Protein AF-A0A1F6HUK8-F1 (afdb_monomer_lite)

Secondary structure (DSSP, 8-state):
-HHHHHHHHHHHHHTT-HHHHHHHHHHHHHHHHH----GGGGG-EEE---SS----EEESSSEEEETTTTEEEETTEEEE--HHHHHHHHHHHHTTTSPBPHHHHIIIII-TT--HHHHHHHHHHHHHHH-S-TTS-SSEEEETTTEEEE------EEEEEPTTS-EEEEEEETTEEEEGGGTEEEETT--EEEPPHHHHHHHHHHHH-SEEEHHHH-TT--S-HHHHHHHHHHHHHHHHHHH-TT--GGG-SSEEEETTTEEEE--TTS-PPP-

Structure (mmCIF, N/CA/C/O backbone):
data_AF-A0A1F6HUK8-F1
#
_entry.id   AF-A0A1F6HUK8-F1
#
loop_
_atom_site.group_PDB
_atom_site.id
_atom_site.type_symbol
_atom_site.label_atom_id
_atom_site.label_alt_id
_atom_site.label_comp_id
_atom_site.label_asym_id
_atom_site.label_entity_id
_atom_site.label_seq_id
_atom_site.pdbx_PDB_ins_code
_atom_site.Cartn_x
_atom_site.Cartn_y
_atom_site.Cartn_z
_atom_site.occupancy
_atom_site.B_iso_or_equiv
_atom_site.auth_seq_id
_atom_site.auth_comp_id
_atom_site.auth_asym_id
_atom_site.auth_atom_id
_atom_site.pdbx_PDB_model_num
ATOM 1 N N . MET A 1 1 ? -6.272 10.941 -16.562 1.00 54.50 1 MET A N 1
ATOM 2 C CA . MET A 1 1 ? -6.731 9.535 -16.613 1.00 54.50 1 MET A CA 1
ATOM 3 C C . MET A 1 1 ? -7.312 9.149 -17.960 1.00 54.50 1 MET A C 1
ATOM 5 O O . MET A 1 1 ? -6.757 8.261 -18.578 1.00 54.50 1 MET A O 1
ATOM 9 N N . VAL A 1 2 ? -8.362 9.810 -18.455 1.00 52.38 2 VAL A N 1
ATOM 10 C CA . VAL A 1 2 ? -8.910 9.511 -19.793 1.00 52.38 2 VAL A CA 1
ATOM 11 C C . VAL A 1 2 ? -7.833 9.596 -20.885 1.00 52.38 2 VAL A C 1
ATOM 13 O O . VAL A 1 2 ? -7.688 8.661 -21.654 1.00 52.38 2 VAL A O 1
ATOM 16 N N . GLN A 1 3 ? -6.994 10.639 -20.874 1.00 46.72 3 GLN A N 1
ATOM 17 C CA . GLN A 1 3 ? -5.842 10.750 -21.788 1.00 46.72 3 GLN A CA 1
ATOM 18 C C . GLN A 1 3 ? -4.798 9.628 -21.620 1.00 46.72 3 GLN A C 1
ATOM 20 O O . GLN A 1 3 ? -4.131 9.268 -22.586 1.00 46.72 3 GLN A O 1
ATOM 25 N N . LEU A 1 4 ? -4.649 9.070 -20.410 1.00 51.94 4 LEU A N 1
ATOM 26 C CA . LEU A 1 4 ? -3.742 7.946 -20.141 1.00 51.94 4 LEU A CA 1
ATOM 27 C C . LEU A 1 4 ? -4.320 6.662 -20.746 1.00 51.94 4 LEU A C 1
ATOM 29 O O . LEU A 1 4 ? -3.627 5.981 -21.488 1.00 51.94 4 LEU A O 1
ATOM 33 N N . LEU A 1 5 ? -5.608 6.392 -20.513 1.00 56.47 5 LEU A N 1
ATOM 34 C CA . LEU A 1 5 ? -6.314 5.266 -21.122 1.00 56.47 5 LEU A CA 1
ATOM 35 C C . LEU A 1 5 ? -6.316 5.365 -22.652 1.00 56.47 5 LEU A C 1
ATOM 37 O O . LEU A 1 5 ? -6.032 4.377 -23.309 1.00 56.47 5 LEU A O 1
ATOM 41 N N . GLU A 1 6 ? -6.533 6.547 -23.232 1.00 57.19 6 GLU A N 1
ATOM 42 C CA . GLU A 1 6 ? -6.459 6.748 -24.689 1.00 57.19 6 GLU A CA 1
ATOM 43 C C . GLU A 1 6 ? -5.052 6.525 -25.256 1.00 57.19 6 GLU A C 1
ATOM 45 O O . GLU A 1 6 ? -4.900 5.963 -26.341 1.00 57.19 6 GLU A O 1
ATOM 50 N N . SER A 1 7 ? -4.017 6.918 -24.509 1.00 46.50 7 SER A N 1
ATOM 51 C CA . SER A 1 7 ? -2.627 6.645 -24.888 1.00 46.50 7 SER A CA 1
ATOM 52 C C . SER A 1 7 ? -2.341 5.141 -24.887 1.00 46.50 7 SER A C 1
ATOM 54 O O . SER A 1 7 ? -1.686 4.647 -25.804 1.00 46.50 7 SER A O 1
ATOM 56 N N . ILE A 1 8 ? -2.892 4.405 -23.914 1.00 53.59 8 ILE A N 1
ATOM 57 C CA . ILE A 1 8 ? -2.786 2.944 -23.818 1.00 53.59 8 ILE A CA 1
ATOM 58 C C . ILE A 1 8 ? -3.596 2.266 -24.936 1.00 53.59 8 ILE A C 1
ATOM 60 O O . ILE A 1 8 ? -3.075 1.376 -25.596 1.00 53.59 8 ILE A O 1
ATOM 64 N N . VAL A 1 9 ? -4.810 2.726 -25.251 1.00 60.81 9 VAL A N 1
ATOM 65 C CA . VAL A 1 9 ? -5.600 2.225 -26.395 1.00 60.81 9 VAL A CA 1
ATOM 66 C C . VAL A 1 9 ? -4.781 2.274 -27.686 1.00 60.81 9 VAL A C 1
ATOM 68 O O . VAL A 1 9 ? -4.694 1.277 -28.400 1.00 60.81 9 VAL A O 1
ATOM 71 N N . GLY A 1 10 ? -4.109 3.399 -27.950 1.00 49.69 10 GLY A N 1
ATOM 72 C CA . GLY A 1 10 ? -3.249 3.533 -29.124 1.00 49.69 10 GLY A CA 1
ATOM 73 C C . GLY A 1 10 ? -2.054 2.571 -29.126 1.00 49.69 10 GLY A C 1
ATOM 74 O O . GLY A 1 10 ? -1.602 2.167 -30.195 1.00 49.69 10 GLY A O 1
ATOM 75 N N . VAL A 1 11 ? -1.535 2.185 -27.956 1.00 46.00 11 VAL A N 1
ATOM 76 C CA . VAL A 1 11 ? -0.479 1.164 -27.831 1.00 46.00 11 VAL A CA 1
ATOM 77 C C . VAL A 1 11 ? -1.024 -0.220 -28.182 1.00 46.00 11 VAL A C 1
ATOM 79 O O . VAL A 1 11 ? -0.408 -0.919 -28.983 1.00 46.00 11 VAL A O 1
ATOM 82 N N . TYR A 1 12 ? -2.195 -0.585 -27.668 1.00 49.34 12 TYR A N 1
ATOM 83 C CA . TYR A 1 12 ? -2.806 -1.893 -27.906 1.00 49.34 12 TYR A CA 1
ATOM 84 C C . TYR A 1 12 ? -3.221 -2.098 -29.372 1.00 49.34 12 TYR A C 1
ATOM 86 O O . TYR A 1 12 ? -3.008 -3.175 -29.931 1.00 49.34 12 TYR A O 1
ATOM 94 N N . GLU A 1 13 ? -3.735 -1.058 -30.038 1.00 57.09 13 GLU A N 1
ATOM 95 C CA . GLU A 1 13 ? -4.062 -1.127 -31.472 1.00 57.09 13 GLU A CA 1
ATOM 96 C C . GLU A 1 13 ? -2.822 -1.358 -32.339 1.00 57.09 13 GLU A C 1
ATOM 98 O O . GLU A 1 13 ? -2.864 -2.161 -33.272 1.00 57.09 13 GLU A O 1
ATOM 103 N N . ARG A 1 14 ? -1.694 -0.712 -32.008 1.00 52.97 14 ARG A N 1
ATOM 104 C CA . ARG A 1 14 ? -0.427 -0.891 -32.738 1.00 52.97 14 ARG A CA 1
ATOM 105 C C . ARG A 1 14 ? 0.141 -2.307 -32.626 1.00 52.97 14 ARG A C 1
ATOM 107 O O . ARG A 1 14 ? 0.871 -2.719 -33.521 1.00 52.97 14 ARG A O 1
ATOM 114 N N . HIS A 1 15 ? -0.217 -3.046 -31.579 1.00 44.06 15 HIS A N 1
ATOM 115 C CA . HIS A 1 15 ? 0.243 -4.418 -31.343 1.00 44.06 15 HIS A CA 1
ATOM 116 C C . HIS A 1 15 ? -0.799 -5.483 -31.722 1.00 44.06 15 HIS A C 1
ATOM 118 O O . HIS A 1 15 ? -0.630 -6.656 -31.400 1.00 44.06 15 HIS A O 1
ATOM 124 N N . GLY A 1 16 ? -1.882 -5.101 -32.413 1.00 52.94 16 GLY A N 1
ATOM 125 C CA . GLY A 1 16 ? -2.917 -6.040 -32.863 1.00 52.94 16 GLY A CA 1
ATOM 126 C C . GLY A 1 16 ? -3.803 -6.590 -31.739 1.00 52.94 16 GLY A C 1
ATOM 127 O O . GLY A 1 16 ? -4.576 -7.518 -31.966 1.00 52.94 16 GLY A O 1
ATOM 128 N N . MET A 1 17 ? -3.734 -6.009 -30.538 1.00 45.53 17 MET A N 1
ATOM 129 C CA . MET A 1 17 ? -4.535 -6.383 -29.368 1.00 45.53 17 MET A CA 1
ATOM 130 C C . MET A 1 17 ? -5.867 -5.622 -29.368 1.00 45.53 17 MET A C 1
ATOM 132 O O . MET A 1 17 ? -6.169 -4.829 -28.472 1.00 45.53 17 MET A O 1
ATOM 136 N N . ILE A 1 18 ? -6.640 -5.836 -30.436 1.00 61.00 18 ILE A N 1
ATOM 137 C CA . ILE A 1 18 ? -7.852 -5.073 -30.759 1.00 61.00 18 ILE A CA 1
ATOM 138 C C . ILE A 1 18 ? -8.889 -5.169 -29.631 1.00 61.00 18 ILE A C 1
ATOM 140 O O . ILE A 1 18 ? -9.447 -4.150 -29.234 1.00 61.00 18 ILE A O 1
ATOM 144 N N . ASP A 1 19 ? -9.099 -6.351 -29.051 1.00 50.16 19 ASP A N 1
ATOM 145 C CA . ASP A 1 19 ? -10.142 -6.556 -28.036 1.00 50.16 19 ASP A CA 1
ATOM 146 C C . ASP A 1 19 ? -9.846 -5.800 -26.729 1.00 50.16 19 ASP A C 1
ATOM 148 O O . ASP A 1 19 ? -10.735 -5.223 -26.096 1.00 50.16 19 ASP A O 1
ATOM 152 N N . GLN A 1 20 ? -8.578 -5.750 -26.325 1.00 52.53 20 GLN A N 1
ATOM 153 C CA . GLN A 1 20 ? -8.139 -5.026 -25.135 1.00 52.53 20 GLN A CA 1
ATOM 154 C C . GLN A 1 20 ? -8.091 -3.510 -25.380 1.00 52.53 20 GLN A C 1
ATOM 156 O O . GLN A 1 20 ? -8.446 -2.741 -24.486 1.00 52.53 20 GLN A O 1
ATOM 161 N N . ALA A 1 21 ? -7.733 -3.073 -26.595 1.00 53.03 21 ALA A N 1
ATOM 162 C CA . ALA A 1 21 ? -7.851 -1.674 -27.004 1.00 53.03 21 ALA A CA 1
ATOM 163 C C . ALA A 1 21 ? -9.308 -1.196 -26.955 1.00 53.03 21 ALA A C 1
ATOM 165 O O . ALA A 1 21 ? -9.586 -0.117 -26.437 1.00 53.03 21 ALA A O 1
ATOM 166 N N . VAL A 1 22 ? -10.244 -2.011 -27.446 1.00 59.28 22 VAL A N 1
ATOM 167 C CA . VAL A 1 22 ? -11.686 -1.741 -27.360 1.00 59.28 22 VAL A CA 1
ATOM 168 C C . VAL A 1 22 ? -12.124 -1.665 -25.896 1.00 59.28 22 VAL A C 1
ATOM 170 O O . VAL A 1 22 ? -12.712 -0.668 -25.497 1.00 59.28 22 VAL A O 1
ATOM 173 N N . SER A 1 23 ? -11.720 -2.624 -25.059 1.00 52.81 23 SER A N 1
ATOM 174 C CA . SER A 1 23 ? -12.076 -2.640 -23.629 1.00 52.81 23 SER A CA 1
ATOM 175 C C . SER A 1 23 ? -11.588 -1.394 -22.871 1.00 52.81 23 SER A C 1
ATOM 177 O O . SER A 1 23 ? -12.301 -0.826 -22.043 1.00 52.81 23 SER A O 1
ATOM 179 N N . LEU A 1 24 ? -10.367 -0.933 -23.158 1.00 57.12 24 LEU A N 1
ATOM 180 C CA . LEU A 1 24 ? -9.806 0.273 -22.544 1.00 57.12 24 LEU A CA 1
ATOM 181 C C . LEU A 1 24 ? -10.443 1.556 -23.082 1.00 57.12 24 LEU A C 1
ATOM 183 O O . LEU A 1 24 ? -10.589 2.529 -22.340 1.00 57.12 24 LEU A O 1
ATOM 187 N N . ARG A 1 25 ? -10.837 1.560 -24.358 1.00 63.09 25 ARG A N 1
ATOM 188 C CA . ARG A 1 25 ? -11.564 2.663 -24.990 1.00 63.09 25 ARG A CA 1
ATOM 189 C C . ARG A 1 25 ? -12.959 2.796 -24.390 1.00 63.09 25 ARG A C 1
ATOM 191 O O . ARG A 1 25 ? -13.348 3.908 -24.040 1.00 63.09 25 ARG A O 1
ATOM 198 N N . ASP A 1 26 ? -13.639 1.678 -24.171 1.00 60.12 26 ASP A N 1
ATOM 199 C CA . ASP A 1 26 ? -14.945 1.628 -23.520 1.00 60.12 26 ASP A CA 1
ATOM 200 C C . ASP A 1 26 ? -14.850 2.110 -22.068 1.00 60.12 26 ASP A C 1
ATOM 202 O O . ASP A 1 26 ? -15.637 2.958 -21.653 1.00 60.12 26 ASP A O 1
ATOM 206 N N . LEU A 1 27 ? -13.823 1.688 -21.318 1.00 59.59 27 LEU A N 1
ATOM 207 C CA . LEU A 1 27 ? -13.552 2.199 -19.968 1.00 59.59 27 LEU A CA 1
ATOM 208 C C . LEU A 1 27 ? -13.263 3.711 -19.966 1.00 59.59 27 LEU A C 1
ATOM 210 O O . LEU A 1 27 ? -13.779 4.447 -19.123 1.00 59.59 27 LEU A O 1
ATOM 214 N N . ALA A 1 28 ? -12.457 4.204 -20.910 1.00 60.28 28 ALA A N 1
ATOM 215 C CA . ALA A 1 28 ? -12.161 5.631 -21.039 1.00 60.28 28 ALA A CA 1
ATOM 216 C C . ALA A 1 28 ? -13.417 6.451 -21.373 1.00 60.28 28 ALA A C 1
ATOM 218 O O . ALA A 1 28 ? -13.596 7.560 -20.859 1.00 60.28 28 ALA A O 1
ATOM 219 N N . GLN A 1 29 ? -14.288 5.904 -22.220 1.00 59.38 29 GLN A N 1
ATOM 220 C CA . GLN A 1 29 ? -15.548 6.510 -22.630 1.00 59.38 29 GLN A CA 1
ATOM 221 C C . GLN A 1 29 ? -16.577 6.497 -21.494 1.00 59.38 29 GLN A C 1
ATOM 223 O O . GLN A 1 29 ? -17.240 7.510 -21.257 1.00 59.38 29 GLN A O 1
ATOM 228 N N . ASP A 1 30 ? -16.646 5.412 -20.726 1.00 57.91 30 ASP A N 1
ATOM 229 C CA . ASP A 1 30 ? -17.511 5.292 -19.556 1.00 57.91 30 ASP A CA 1
ATOM 230 C C . ASP A 1 30 ? -17.080 6.284 -18.458 1.00 57.91 30 ASP A C 1
ATOM 232 O O . ASP A 1 30 ? -17.906 7.043 -17.946 1.00 57.91 30 ASP A O 1
ATOM 236 N N . LEU A 1 31 ? -15.771 6.413 -18.202 1.00 57.69 31 LEU A N 1
ATOM 237 C CA . LEU A 1 31 ? -15.206 7.416 -17.286 1.00 57.69 31 LEU A CA 1
ATOM 238 C C . LEU A 1 31 ? -15.424 8.863 -17.758 1.00 57.69 31 LEU A C 1
ATOM 240 O O . LEU A 1 31 ? -15.670 9.741 -16.929 1.00 57.69 31 LEU A O 1
ATOM 244 N N . ARG A 1 32 ? -15.372 9.130 -19.074 1.00 58.66 32 ARG A N 1
ATOM 245 C CA . ARG A 1 32 ? -15.755 10.438 -19.645 1.00 58.66 32 ARG A CA 1
ATOM 246 C C . ARG A 1 32 ? -17.227 10.746 -19.403 1.00 58.66 32 ARG A C 1
ATOM 248 O O . ARG A 1 32 ? -17.554 11.867 -19.027 1.00 58.66 32 ARG A O 1
ATOM 255 N N . SER A 1 33 ? -18.097 9.770 -19.648 1.00 61.06 33 SER A N 1
ATOM 256 C CA . SER A 1 33 ? -19.549 9.956 -19.601 1.00 61.06 33 SER A CA 1
ATOM 257 C C . SER A 1 33 ? -20.082 10.107 -18.175 1.00 61.06 33 SER A C 1
ATOM 259 O O . SER A 1 33 ? -20.996 10.894 -17.938 1.00 61.06 33 SER A O 1
ATOM 261 N N . LYS A 1 34 ? -19.479 9.405 -17.208 1.00 57.47 34 LYS A N 1
ATOM 262 C CA . LYS A 1 34 ? -19.906 9.410 -15.803 1.00 57.47 34 LYS A CA 1
ATOM 263 C C . LYS A 1 34 ? -19.343 10.580 -14.997 1.00 57.47 34 LYS A C 1
ATOM 265 O O . LYS A 1 34 ? -19.766 10.771 -13.860 1.00 57.47 34 LYS A O 1
ATOM 270 N N . GLY A 1 35 ? -18.393 11.349 -15.543 1.00 48.00 35 GLY A N 1
ATOM 271 C CA . GLY A 1 35 ? -17.821 12.566 -14.940 1.00 48.00 35 GLY A CA 1
ATOM 272 C C . GLY A 1 35 ? -17.025 12.358 -13.642 1.00 48.00 35 GLY A C 1
ATOM 273 O O . GLY A 1 35 ? -16.261 13.231 -13.241 1.00 48.00 35 GLY A O 1
ATOM 274 N N . ASN A 1 36 ? -17.155 11.192 -13.011 1.00 49.50 36 ASN A N 1
ATOM 275 C CA . ASN A 1 36 ? -16.470 10.803 -11.797 1.00 49.50 36 ASN A CA 1
ATOM 276 C C . ASN A 1 36 ? -15.491 9.686 -12.114 1.00 49.50 36 ASN A C 1
ATOM 278 O O . ASN A 1 36 ? -15.863 8.551 -12.392 1.00 49.50 36 ASN A O 1
ATOM 282 N N . THR A 1 37 ? -14.214 10.023 -12.019 1.00 46.44 37 THR A N 1
ATOM 283 C CA . THR A 1 37 ? -13.173 9.034 -11.792 1.00 46.44 37 THR A CA 1
ATOM 284 C C . THR A 1 37 ? -13.314 8.530 -10.350 1.00 46.44 37 THR A C 1
ATOM 286 O O . THR A 1 37 ? -13.161 9.355 -9.442 1.00 46.44 37 THR A O 1
ATOM 289 N N . PRO A 1 38 ? -13.611 7.236 -10.105 1.00 46.25 38 PRO A N 1
ATOM 290 C CA . PRO A 1 38 ? -13.559 6.660 -8.765 1.00 46.25 38 PRO A CA 1
ATOM 291 C C . PRO A 1 38 ? -12.243 7.045 -8.090 1.00 46.25 38 PRO A C 1
ATOM 293 O O . PRO A 1 38 ? -11.184 6.969 -8.710 1.00 46.25 38 PRO A O 1
ATOM 296 N N . GLU A 1 39 ? -12.296 7.486 -6.836 1.00 41.84 39 GLU A N 1
ATOM 297 C CA . GLU A 1 39 ? -11.129 8.036 -6.135 1.00 41.84 39 GLU A CA 1
ATOM 298 C C . GLU A 1 39 ? -9.960 7.036 -6.068 1.00 41.84 39 GLU A C 1
ATOM 300 O O . GLU A 1 39 ? -8.803 7.430 -6.168 1.00 41.84 39 GLU A O 1
ATOM 305 N N . ILE A 1 40 ? -10.288 5.738 -6.046 1.00 38.66 40 ILE A N 1
ATOM 306 C CA . ILE A 1 40 ? -9.371 4.599 -6.182 1.00 38.66 40 ILE A CA 1
ATOM 307 C C . ILE A 1 40 ? -8.545 4.653 -7.469 1.00 38.66 40 ILE A C 1
ATOM 309 O O . ILE A 1 40 ? -7.338 4.435 -7.425 1.00 38.66 40 ILE A O 1
ATOM 313 N N . LEU A 1 41 ? -9.156 4.976 -8.612 1.00 38.94 41 LEU A N 1
ATOM 314 C CA . LEU A 1 41 ? -8.452 4.956 -9.891 1.00 38.94 41 LEU A CA 1
ATOM 315 C C . LEU A 1 41 ? -7.462 6.114 -10.015 1.00 38.94 41 LEU A C 1
ATOM 317 O O . LEU A 1 41 ? -6.540 6.012 -10.817 1.00 38.94 41 LEU A O 1
ATOM 321 N N . LYS A 1 42 ? -7.610 7.205 -9.241 1.00 38.69 42 LYS A N 1
ATOM 322 C CA . LYS A 1 42 ? -6.695 8.362 -9.315 1.00 38.69 42 LYS A CA 1
ATOM 323 C C . LYS A 1 42 ? -5.232 7.965 -9.096 1.00 38.69 42 LYS A C 1
ATOM 325 O O . LYS A 1 42 ? -4.358 8.637 -9.637 1.00 38.69 42 LYS A O 1
ATOM 330 N N . ASN A 1 43 ? -4.995 6.873 -8.365 1.00 38.50 43 ASN A N 1
ATOM 331 C CA . ASN A 1 43 ? -3.660 6.388 -8.027 1.00 38.50 43 ASN A CA 1
ATOM 332 C C . ASN A 1 43 ? -3.326 5.024 -8.656 1.00 38.50 43 ASN A C 1
ATOM 334 O O . ASN A 1 43 ? -2.215 4.532 -8.472 1.00 38.50 43 ASN A O 1
ATOM 338 N N . VAL A 1 44 ? -4.261 4.415 -9.396 1.00 38.62 44 VAL A N 1
ATOM 339 C CA . VAL A 1 44 ? -4.008 3.158 -10.107 1.00 38.62 44 VAL A CA 1
ATOM 340 C C . VAL A 1 44 ? -3.230 3.471 -11.367 1.00 38.62 44 VAL A C 1
ATOM 342 O O . VAL A 1 44 ? -3.693 4.207 -12.242 1.00 38.62 44 VAL A O 1
ATOM 345 N N . VAL A 1 45 ? -2.056 2.865 -11.468 1.00 41.16 45 VAL A N 1
ATOM 346 C CA . VAL A 1 45 ? -1.273 2.906 -12.689 1.00 41.16 45 VAL A CA 1
ATOM 347 C C . VAL A 1 45 ? -1.258 1.537 -13.338 1.00 41.16 45 VAL A C 1
ATOM 349 O O . VAL A 1 45 ? -0.942 0.560 -12.671 1.00 41.16 45 VAL A O 1
ATOM 352 N N . ILE A 1 46 ? -1.617 1.489 -14.620 1.00 42.09 46 ILE A N 1
ATOM 353 C CA . ILE A 1 46 ? -1.692 0.277 -15.436 1.00 42.09 46 ILE A CA 1
ATOM 354 C C . ILE A 1 46 ? -0.553 0.332 -16.453 1.00 42.09 46 ILE A C 1
ATOM 356 O O . ILE A 1 46 ? -0.461 1.306 -17.203 1.00 42.09 46 ILE A O 1
ATOM 360 N N . TYR A 1 47 ? 0.283 -0.705 -16.490 1.00 44.69 47 TYR A N 1
ATOM 361 C CA . TYR A 1 47 ? 1.425 -0.800 -17.403 1.00 44.69 47 TYR A CA 1
ATOM 362 C C . TYR A 1 47 ? 1.313 -2.015 -18.326 1.00 44.69 47 TYR A C 1
ATOM 364 O O . TYR A 1 47 ? 0.841 -3.068 -17.901 1.00 44.69 47 TYR A O 1
ATOM 372 N N . ASP A 1 48 ? 1.750 -1.851 -19.577 1.00 38.47 48 ASP A N 1
ATOM 373 C CA . ASP A 1 48 ? 1.852 -2.904 -20.592 1.00 38.47 48 ASP A CA 1
ATOM 374 C C . ASP A 1 48 ? 3.331 -3.170 -20.913 1.00 38.47 48 ASP A C 1
ATOM 376 O O . ASP A 1 48 ? 4.119 -2.232 -21.043 1.00 38.47 48 ASP A O 1
ATOM 380 N N . ARG A 1 49 ? 3.698 -4.446 -21.041 1.00 40.09 49 ARG A N 1
ATOM 381 C CA . ARG A 1 49 ? 5.037 -4.917 -21.404 1.00 40.09 49 ARG A CA 1
ATOM 382 C C . ARG A 1 49 ? 4.973 -5.560 -22.790 1.00 40.09 49 ARG A C 1
ATOM 384 O O . ARG A 1 49 ? 4.950 -6.783 -22.908 1.00 40.09 49 ARG A O 1
ATOM 391 N N . SER A 1 50 ? 5.032 -4.753 -23.848 1.00 37.19 50 SER A N 1
ATOM 392 C CA . SER A 1 50 ? 5.491 -5.230 -25.158 1.00 37.19 50 SER A CA 1
ATOM 393 C C . SER A 1 50 ? 7.011 -5.397 -25.042 1.00 37.19 50 SER A C 1
ATOM 395 O O . SER A 1 50 ? 7.738 -4.414 -25.010 1.00 37.19 50 SER A O 1
ATOM 397 N N . GLU A 1 51 ? 7.565 -6.564 -24.718 1.00 38.78 51 GLU A N 1
ATOM 398 C CA . GLU A 1 51 ? 8.063 -7.479 -25.753 1.00 38.78 51 GLU A CA 1
ATOM 399 C C . GLU A 1 51 ? 8.401 -8.891 -25.226 1.00 38.78 51 GLU A C 1
ATOM 401 O O . GLU A 1 51 ? 8.897 -9.714 -25.996 1.00 38.78 51 GLU A O 1
ATOM 406 N N . ARG A 1 52 ? 8.196 -9.218 -23.937 1.00 35.81 52 ARG A N 1
ATOM 407 C CA . ARG A 1 52 ? 8.657 -10.527 -23.413 1.00 35.81 52 ARG A CA 1
ATOM 408 C C . ARG A 1 52 ? 7.662 -11.345 -22.609 1.00 35.81 52 ARG A C 1
ATOM 410 O O . ARG A 1 52 ? 7.681 -12.560 -22.759 1.00 35.81 52 ARG A O 1
ATOM 417 N N . GLU A 1 53 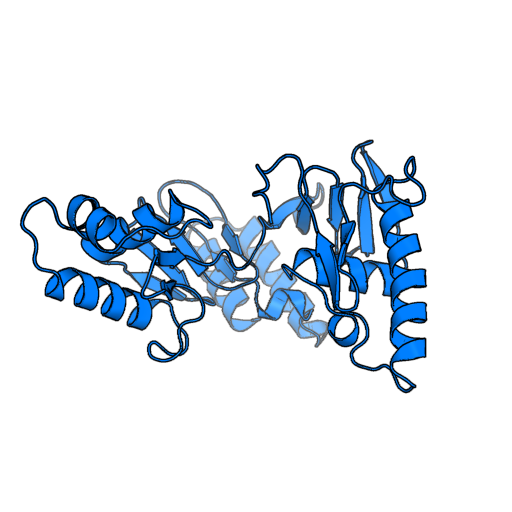? 6.774 -10.748 -21.823 1.00 37.66 53 GLU A N 1
ATOM 418 C CA . GLU A 1 53 ? 5.781 -11.508 -21.053 1.00 37.66 53 GLU A CA 1
ATOM 419 C C . GLU A 1 53 ? 4.536 -10.638 -20.862 1.00 37.66 53 GLU A C 1
ATOM 421 O O . GLU A 1 53 ? 4.630 -9.559 -20.285 1.00 37.66 53 GLU A O 1
ATOM 426 N N . ASN A 1 54 ? 3.392 -11.104 -21.370 1.00 39.34 54 ASN A N 1
ATOM 427 C CA . ASN A 1 54 ? 2.078 -10.451 -21.327 1.00 39.34 54 ASN A CA 1
ATOM 428 C C . ASN A 1 54 ? 1.556 -10.268 -19.882 1.00 39.34 54 ASN A C 1
ATOM 430 O O . ASN A 1 54 ? 0.605 -10.942 -19.481 1.00 39.34 54 ASN A O 1
ATOM 434 N N . MET A 1 55 ? 2.169 -9.401 -19.076 1.00 35.28 55 MET A N 1
ATOM 435 C CA . MET A 1 55 ? 1.745 -9.119 -17.701 1.00 35.28 55 MET A CA 1
ATOM 436 C C . MET A 1 55 ? 1.432 -7.637 -17.514 1.00 35.28 55 MET A C 1
ATOM 438 O O . MET A 1 55 ? 2.230 -6.772 -17.867 1.00 35.28 55 MET A O 1
ATOM 442 N N . ILE A 1 56 ? 0.263 -7.368 -16.930 1.00 41.72 56 ILE A N 1
ATOM 443 C CA . ILE A 1 56 ? -0.192 -6.031 -16.549 1.00 41.72 56 ILE A CA 1
ATOM 444 C C . ILE A 1 56 ? 0.038 -5.866 -15.049 1.00 41.72 56 ILE A C 1
ATOM 446 O O . ILE A 1 56 ? -0.517 -6.623 -14.252 1.00 41.72 56 ILE A O 1
ATOM 450 N N . TYR A 1 57 ? 0.815 -4.855 -14.667 1.00 41.62 57 TYR A N 1
ATOM 451 C CA . TYR A 1 57 ? 1.027 -4.486 -13.267 1.00 41.62 57 TYR A CA 1
ATOM 452 C C . TYR A 1 57 ? 0.095 -3.329 -12.900 1.00 41.62 57 TYR A C 1
ATOM 454 O O . TYR A 1 57 ? 0.061 -2.319 -13.605 1.00 41.62 57 TYR A O 1
ATOM 462 N N . ALA A 1 58 ? -0.659 -3.480 -11.806 1.00 41.47 58 ALA A N 1
ATOM 463 C CA . ALA A 1 58 ? -1.524 -2.443 -11.251 1.00 41.47 58 ALA A CA 1
ATOM 464 C C . ALA A 1 58 ? -1.185 -2.216 -9.773 1.00 41.47 58 ALA A C 1
ATOM 466 O O . ALA A 1 58 ? -1.372 -3.106 -8.949 1.00 41.47 58 ALA A O 1
ATOM 467 N N . HIS A 1 59 ? -0.685 -1.026 -9.437 1.00 40.88 59 HIS A N 1
ATOM 468 C CA . HIS A 1 59 ? -0.334 -0.652 -8.062 1.00 40.88 59 HIS A CA 1
ATOM 469 C C . HIS A 1 59 ? -1.088 0.604 -7.631 1.00 40.88 59 HIS A C 1
ATOM 471 O O . HIS A 1 59 ? -1.228 1.547 -8.409 1.00 40.88 59 HIS A O 1
ATOM 477 N N . THR A 1 60 ? -1.553 0.621 -6.380 1.00 40.66 60 THR A N 1
ATOM 478 C CA . THR A 1 60 ? -2.366 1.703 -5.799 1.00 40.66 60 THR A CA 1
ATOM 479 C C . THR A 1 60 ? -1.584 2.928 -5.389 1.00 40.66 60 THR A C 1
ATOM 481 O O . THR A 1 60 ? -2.193 3.977 -5.240 1.00 40.66 60 THR A O 1
ATOM 484 N N . ASN A 1 61 ? -0.275 2.808 -5.169 1.00 47.78 61 ASN A N 1
ATOM 485 C CA . ASN A 1 61 ? 0.523 3.888 -4.586 1.00 47.78 61 ASN A CA 1
ATOM 486 C C . ASN A 1 61 ? 1.780 4.233 -5.400 1.00 47.78 61 ASN A C 1
ATOM 488 O O . ASN A 1 61 ? 2.700 4.874 -4.901 1.00 47.78 61 ASN A O 1
ATOM 492 N N . GLY A 1 62 ? 1.779 3.888 -6.692 1.00 57.06 62 GLY A N 1
ATOM 493 C CA . GLY A 1 62 ? 2.632 4.553 -7.673 1.00 57.06 62 GLY A CA 1
ATOM 494 C C . GLY A 1 62 ? 4.132 4.273 -7.575 1.00 57.06 62 GLY A C 1
ATOM 495 O O . GLY A 1 62 ? 4.882 5.173 -7.933 1.00 57.06 62 GLY A O 1
ATOM 496 N N . PHE A 1 63 ? 4.561 3.083 -7.137 1.00 71.38 63 PHE A N 1
ATOM 497 C CA . PHE A 1 63 ? 5.918 2.562 -7.359 1.00 71.38 63 PHE A CA 1
ATOM 498 C C . PHE A 1 63 ? 5.867 1.063 -7.693 1.00 71.38 63 PHE A C 1
ATOM 500 O O . PHE A 1 63 ? 5.310 0.281 -6.925 1.00 71.38 63 PHE A O 1
ATOM 507 N N . VAL A 1 64 ? 6.446 0.676 -8.830 1.00 72.69 64 VAL A N 1
ATOM 508 C CA . VAL A 1 64 ? 6.711 -0.719 -9.232 1.00 72.69 64 VAL A CA 1
ATOM 509 C C . VAL A 1 64 ? 8.131 -0.779 -9.766 1.00 72.69 64 VAL A C 1
ATOM 511 O O . VAL A 1 64 ? 8.548 0.137 -10.466 1.00 72.69 64 VAL A O 1
ATOM 514 N N . HIS A 1 65 ? 8.873 -1.836 -9.476 1.00 80.88 65 HIS A N 1
ATOM 515 C CA . HIS A 1 65 ? 10.244 -2.003 -9.940 1.00 80.88 65 HIS A CA 1
ATOM 516 C C . HIS A 1 65 ? 10.366 -3.319 -10.707 1.00 80.88 65 HIS A C 1
ATOM 518 O O . HIS A 1 65 ? 10.130 -4.396 -10.162 1.00 80.88 65 HIS A O 1
ATOM 524 N N . ASP A 1 66 ? 10.723 -3.235 -11.987 1.00 70.56 66 ASP A N 1
ATOM 525 C CA . ASP A 1 66 ? 11.066 -4.401 -12.796 1.00 70.56 66 ASP A CA 1
ATOM 526 C C . ASP A 1 66 ? 12.587 -4.575 -12.785 1.00 70.56 66 ASP A C 1
ATOM 528 O O . ASP A 1 66 ? 13.332 -3.936 -13.538 1.00 70.56 66 ASP A O 1
ATOM 532 N N . ARG A 1 67 ? 13.032 -5.492 -11.924 1.00 79.56 67 ARG A N 1
ATOM 533 C CA . ARG A 1 67 ? 14.445 -5.830 -11.716 1.00 79.56 67 ARG A CA 1
ATOM 534 C C . ARG A 1 67 ? 15.130 -6.326 -12.990 1.00 79.56 67 ARG A C 1
ATOM 536 O O . ARG A 1 67 ? 16.325 -6.095 -13.175 1.00 79.56 67 ARG A O 1
ATOM 543 N N . GLY A 1 68 ? 14.392 -7.040 -13.846 1.00 67.12 68 GLY A N 1
ATOM 544 C CA . GLY A 1 68 ? 14.920 -7.670 -15.056 1.00 67.12 68 GLY A CA 1
ATOM 545 C C . GLY A 1 68 ? 15.082 -6.679 -16.204 1.00 67.12 68 GLY A C 1
ATOM 546 O O . GLY A 1 68 ? 16.041 -6.773 -16.969 1.00 67.12 68 GLY A O 1
ATOM 547 N N . ALA A 1 69 ? 14.171 -5.712 -16.302 1.00 67.31 69 ALA A N 1
ATOM 548 C CA . ALA A 1 69 ? 14.239 -4.641 -17.290 1.00 67.31 69 ALA A CA 1
ATOM 549 C C . ALA A 1 69 ? 15.025 -3.405 -16.807 1.00 67.31 69 ALA A C 1
ATOM 551 O O . ALA A 1 69 ? 15.332 -2.535 -17.619 1.00 67.31 69 ALA A O 1
ATOM 552 N N . SER A 1 70 ? 15.396 -3.334 -15.519 1.00 78.00 70 SER A N 1
ATOM 553 C CA . SER A 1 70 ? 16.037 -2.156 -14.910 1.00 78.00 70 SER A CA 1
ATOM 554 C C . SER A 1 70 ? 15.212 -0.883 -15.126 1.00 78.00 70 SER A C 1
ATOM 556 O O . SER A 1 70 ? 15.711 0.166 -15.546 1.00 78.00 70 SER A O 1
ATOM 558 N N . VAL A 1 71 ? 13.914 -0.983 -14.851 1.00 75.38 71 VAL A N 1
ATOM 559 C CA . VAL A 1 71 ? 12.979 0.143 -14.908 1.00 75.38 71 VAL A CA 1
ATOM 560 C C . VAL A 1 71 ? 12.154 0.192 -13.636 1.00 75.38 71 VAL A C 1
ATOM 562 O O . VAL A 1 71 ? 11.871 -0.828 -13.010 1.00 75.38 71 VAL A O 1
ATOM 565 N N . ALA A 1 72 ? 11.761 1.398 -13.254 1.00 77.94 72 ALA A N 1
ATOM 566 C CA . ALA A 1 72 ? 10.767 1.611 -12.228 1.00 77.94 72 ALA A CA 1
ATOM 567 C C . ALA A 1 72 ? 9.631 2.444 -12.790 1.00 77.94 72 ALA A C 1
ATOM 569 O O . ALA A 1 72 ? 9.794 3.286 -13.664 1.00 77.94 72 ALA A O 1
ATOM 570 N N . PHE A 1 73 ? 8.467 2.219 -12.236 1.00 68.62 73 PHE A N 1
ATOM 571 C CA . PHE A 1 73 ? 7.210 2.752 -12.676 1.00 68.62 73 PHE A CA 1
ATOM 572 C C . PHE A 1 73 ? 6.649 3.569 -11.532 1.00 68.62 73 PHE A C 1
ATOM 574 O O . PHE A 1 73 ? 6.171 3.027 -10.536 1.00 68.62 73 PHE A O 1
ATOM 581 N N . VAL A 1 74 ? 6.770 4.886 -11.657 1.00 70.00 74 VAL A N 1
ATOM 582 C CA . VAL A 1 74 ? 6.437 5.823 -10.593 1.00 70.00 74 VAL A CA 1
ATOM 583 C C . VAL A 1 74 ? 5.256 6.669 -11.040 1.00 70.00 74 VAL A C 1
ATOM 585 O O . VAL A 1 74 ? 5.361 7.438 -11.994 1.00 70.00 74 VAL A O 1
ATOM 588 N N . ARG A 1 75 ? 4.113 6.536 -10.359 1.00 63.72 75 ARG A N 1
ATOM 589 C CA . ARG A 1 75 ? 2.913 7.384 -10.546 1.00 63.72 75 ARG A CA 1
ATOM 590 C C . ARG A 1 75 ? 2.439 7.549 -11.997 1.00 63.72 75 ARG A C 1
ATOM 592 O O . ARG A 1 75 ? 2.007 8.634 -12.378 1.00 63.72 75 ARG A O 1
ATOM 599 N N . GLY A 1 76 ? 2.535 6.524 -12.836 1.00 53.47 76 GLY A N 1
ATOM 600 C CA . GLY A 1 76 ? 2.172 6.668 -14.254 1.00 53.47 76 GLY A CA 1
ATOM 601 C C . GLY A 1 76 ? 3.335 6.512 -15.205 1.00 53.47 76 GLY A C 1
ATOM 602 O O . GLY A 1 76 ? 3.122 6.178 -16.362 1.00 53.47 76 GLY A O 1
ATOM 603 N N . VAL A 1 77 ? 4.552 6.779 -14.735 1.00 58.12 77 VAL A N 1
ATOM 604 C CA . VAL A 1 77 ? 5.683 7.074 -15.610 1.00 58.12 77 VAL A CA 1
ATOM 605 C C . VAL A 1 77 ? 6.726 5.979 -15.493 1.00 58.12 77 VAL A C 1
ATOM 607 O O . VAL A 1 77 ? 7.142 5.634 -14.390 1.00 58.12 77 VAL A O 1
ATOM 610 N N . GLU A 1 78 ? 7.134 5.436 -16.635 1.00 71.06 78 GLU A N 1
ATOM 611 C CA . GLU A 1 78 ? 8.308 4.576 -16.725 1.00 71.06 78 GLU A CA 1
ATOM 612 C C . GLU A 1 78 ? 9.574 5.417 -16.576 1.00 71.06 78 GLU A C 1
ATOM 614 O O . GLU A 1 78 ? 9.758 6.435 -17.245 1.00 71.06 78 GLU A O 1
ATOM 619 N N . ILE A 1 79 ? 10.454 4.987 -15.685 1.00 80.56 79 ILE A N 1
ATOM 620 C CA . ILE A 1 79 ? 11.708 5.644 -15.374 1.00 80.56 79 ILE A CA 1
ATOM 621 C C . ILE A 1 79 ? 12.808 4.608 -15.492 1.00 80.56 79 ILE A C 1
ATOM 623 O O . ILE A 1 79 ? 12.807 3.581 -14.815 1.00 80.56 79 ILE A O 1
ATOM 627 N N . HIS A 1 80 ? 13.789 4.909 -16.333 1.00 87.00 80 HIS A N 1
ATOM 628 C CA . HIS A 1 80 ? 14.955 4.060 -16.465 1.00 87.00 80 HIS A CA 1
ATOM 629 C C . HIS A 1 80 ? 15.794 4.081 -15.181 1.00 87.00 80 HIS A C 1
ATOM 631 O O . HIS A 1 80 ? 16.175 5.149 -14.679 1.00 87.00 80 HIS A O 1
ATOM 637 N N . ILE A 1 81 ? 16.126 2.898 -14.675 1.00 90.00 81 ILE A N 1
ATOM 638 C CA . ILE A 1 81 ? 16.935 2.694 -13.477 1.00 90.00 81 ILE A CA 1
ATOM 639 C C . ILE A 1 81 ? 18.314 2.205 -13.916 1.00 90.00 81 ILE A C 1
ATOM 641 O O . ILE A 1 81 ? 18.455 1.259 -14.682 1.00 90.00 81 ILE A O 1
ATOM 645 N N . GLY A 1 82 ? 19.362 2.890 -13.464 1.00 90.19 82 GLY A N 1
ATOM 646 C CA . GLY A 1 82 ? 20.732 2.510 -13.782 1.00 90.19 82 GLY A CA 1
ATOM 647 C C . GLY A 1 82 ? 21.131 1.223 -13.051 1.00 90.19 82 GLY A C 1
ATOM 648 O O . GLY A 1 82 ? 20.575 0.933 -11.995 1.00 90.19 82 GLY A O 1
ATOM 649 N N . PRO A 1 83 ? 22.148 0.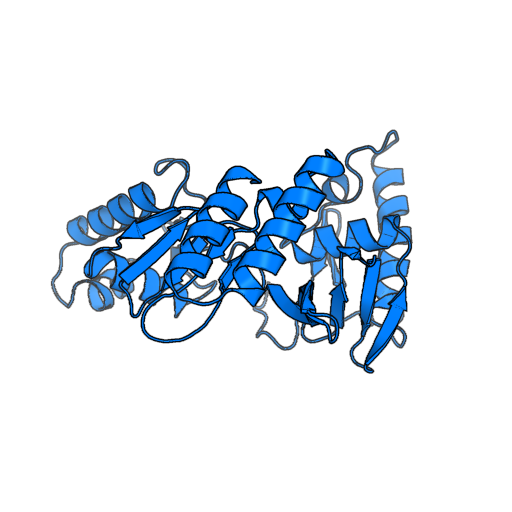480 -13.520 1.00 89.12 83 PRO A N 1
ATOM 650 C CA . PRO A 1 83 ? 22.488 -0.835 -12.965 1.00 89.12 83 PRO A CA 1
ATOM 651 C C . PRO A 1 83 ? 22.722 -0.844 -11.446 1.00 89.12 83 PRO A C 1
ATOM 653 O O . PRO A 1 83 ? 22.193 -1.691 -10.738 1.00 89.12 83 PRO A O 1
ATOM 656 N N . THR A 1 84 ? 23.460 0.136 -10.917 1.00 90.81 84 THR A N 1
ATOM 657 C CA . THR A 1 84 ? 23.731 0.240 -9.471 1.00 90.81 84 THR A CA 1
ATOM 658 C C . THR A 1 84 ? 22.491 0.637 -8.665 1.00 90.81 84 THR A C 1
ATOM 660 O O . THR A 1 84 ? 22.338 0.215 -7.524 1.00 90.81 84 THR A O 1
ATOM 663 N N . GLU A 1 85 ? 21.597 1.441 -9.244 1.00 93.56 85 GLU A N 1
ATOM 664 C CA . GLU A 1 85 ? 20.315 1.796 -8.622 1.00 93.56 85 GLU A CA 1
ATOM 665 C C . GLU A 1 85 ? 19.376 0.583 -8.622 1.00 93.56 85 GLU A C 1
ATOM 667 O O . GLU A 1 85 ? 18.706 0.340 -7.627 1.00 93.56 85 GLU A O 1
ATOM 672 N N . ASN A 1 86 ? 19.394 -0.220 -9.691 1.00 90.50 86 ASN A N 1
ATOM 673 C CA . ASN A 1 86 ? 18.623 -1.455 -9.816 1.00 90.50 86 ASN A CA 1
ATOM 674 C C . ASN A 1 86 ? 19.064 -2.473 -8.760 1.00 90.50 86 ASN A C 1
ATOM 676 O O . ASN A 1 86 ? 18.226 -3.021 -8.048 1.00 90.50 86 ASN A O 1
ATOM 680 N N . SER A 1 87 ? 20.376 -2.665 -8.583 1.00 91.62 87 SER A N 1
ATOM 681 C CA . SER A 1 87 ? 20.917 -3.506 -7.507 1.00 91.62 87 SER A CA 1
ATOM 682 C C . SER A 1 87 ? 20.552 -2.973 -6.120 1.00 91.62 87 SER A C 1
ATOM 684 O O . SER A 1 87 ? 20.195 -3.751 -5.243 1.00 91.62 87 SER A O 1
ATOM 686 N N . PHE A 1 88 ? 20.600 -1.652 -5.917 1.00 94.62 88 PHE A N 1
ATOM 687 C CA . PHE A 1 88 ? 20.206 -1.027 -4.653 1.00 94.62 88 PHE A CA 1
ATOM 688 C C . PHE A 1 88 ? 18.729 -1.262 -4.320 1.00 94.62 88 PHE A C 1
ATOM 690 O O . PHE A 1 88 ? 18.415 -1.694 -3.214 1.00 94.62 88 PHE A O 1
ATOM 697 N N . LEU A 1 89 ? 17.830 -0.994 -5.269 1.00 91.62 89 LEU A N 1
ATOM 698 C CA . LEU A 1 89 ? 16.394 -1.196 -5.090 1.00 91.62 89 LEU A CA 1
ATOM 699 C C . LEU A 1 89 ? 16.064 -2.681 -4.912 1.00 91.62 89 LEU A C 1
ATOM 701 O O . LEU A 1 89 ? 15.307 -3.015 -4.010 1.00 91.62 89 LEU A O 1
ATOM 705 N N . THR A 1 90 ? 16.702 -3.566 -5.685 1.00 90.31 90 THR A N 1
ATOM 706 C CA . THR A 1 90 ? 16.555 -5.024 -5.543 1.00 90.31 90 THR A CA 1
ATOM 707 C C . THR A 1 90 ? 16.938 -5.484 -4.140 1.00 90.31 90 THR A C 1
ATOM 709 O O . THR A 1 90 ? 16.175 -6.211 -3.514 1.00 90.31 90 THR A O 1
ATOM 712 N N . GLU A 1 91 ? 18.070 -5.015 -3.606 1.00 93.56 91 GLU A N 1
ATOM 713 C CA . GLU A 1 91 ? 18.503 -5.387 -2.256 1.00 93.56 91 GLU A CA 1
ATOM 714 C C . GLU A 1 91 ? 17.510 -4.905 -1.189 1.00 93.56 91 GLU A C 1
ATOM 716 O O . GLU A 1 91 ? 17.236 -5.627 -0.231 1.00 93.56 91 GLU A O 1
ATOM 721 N N . LEU A 1 92 ? 16.936 -3.706 -1.339 1.00 90.38 92 LEU A N 1
ATOM 722 C CA . LEU A 1 92 ? 15.910 -3.232 -0.408 1.00 90.38 92 LEU A CA 1
ATOM 723 C C . LEU A 1 92 ? 14.600 -4.027 -0.517 1.00 90.38 92 LEU A C 1
ATOM 725 O O . LEU A 1 92 ? 13.959 -4.264 0.504 1.00 90.38 92 LEU A O 1
ATOM 729 N N . GLU A 1 93 ? 14.208 -4.445 -1.720 1.00 85.06 93 GLU A N 1
ATOM 730 C CA . GLU A 1 93 ? 13.020 -5.277 -1.942 1.00 85.06 93 GLU A CA 1
ATOM 731 C C . GLU A 1 93 ? 13.198 -6.705 -1.423 1.00 85.06 93 GLU A C 1
ATOM 733 O O . GLU A 1 93 ? 12.287 -7.254 -0.813 1.00 85.06 93 GLU A O 1
ATOM 738 N N . ASP A 1 94 ? 14.373 -7.306 -1.614 1.00 84.94 94 ASP A N 1
ATOM 739 C CA . ASP A 1 94 ? 14.698 -8.636 -1.078 1.00 84.94 94 ASP A CA 1
ATOM 740 C C . ASP A 1 94 ? 14.722 -8.650 0.456 1.00 84.94 94 ASP A C 1
ATOM 742 O O . ASP A 1 94 ? 14.510 -9.683 1.095 1.00 84.94 94 ASP A O 1
ATOM 746 N N . ASN A 1 95 ? 14.927 -7.478 1.054 1.00 80.94 95 ASN A N 1
ATOM 747 C CA . ASN A 1 95 ? 14.835 -7.242 2.485 1.00 80.94 95 ASN A CA 1
ATOM 748 C C . ASN A 1 95 ? 13.557 -6.472 2.844 1.00 80.94 95 ASN A C 1
ATOM 750 O O . ASN A 1 95 ? 13.585 -5.589 3.704 1.00 80.94 95 ASN A O 1
ATOM 754 N N . GLU A 1 96 ? 12.433 -6.823 2.212 1.00 70.38 96 GLU A N 1
ATOM 755 C CA . GLU A 1 96 ? 11.150 -6.148 2.401 1.00 70.38 96 GLU A CA 1
ATOM 756 C C . GLU A 1 96 ? 10.837 -5.912 3.889 1.00 70.38 96 GLU A C 1
ATOM 758 O O . GLU A 1 96 ? 10.947 -6.800 4.750 1.00 70.38 96 GLU A O 1
ATOM 763 N N . ASN A 1 97 ? 10.455 -4.676 4.207 1.00 61.72 97 ASN A N 1
ATOM 764 C CA . ASN A 1 97 ? 10.124 -4.218 5.552 1.00 61.72 97 ASN A CA 1
ATOM 765 C C . ASN A 1 97 ? 11.280 -4.299 6.576 1.00 61.72 97 ASN A C 1
ATOM 767 O O . ASN A 1 97 ? 11.062 -4.049 7.765 1.00 61.72 97 ASN A O 1
ATOM 771 N N . LYS A 1 98 ? 12.508 -4.685 6.201 1.00 75.25 98 LYS A N 1
ATOM 772 C CA . LYS A 1 98 ? 13.708 -4.685 7.064 1.00 75.25 98 LYS A CA 1
ATOM 773 C C . LYS A 1 98 ? 14.579 -3.478 6.743 1.00 75.25 98 LYS A C 1
ATOM 775 O O . LYS A 1 98 ? 14.704 -3.065 5.597 1.00 75.25 98 LYS A O 1
ATOM 780 N N . PHE A 1 99 ? 15.214 -2.933 7.776 1.00 81.50 99 PHE A N 1
ATOM 781 C CA . PHE A 1 99 ? 16.338 -2.040 7.547 1.00 81.50 99 PHE A CA 1
ATOM 782 C C . PHE A 1 99 ? 17.540 -2.865 7.092 1.00 81.50 99 PHE A C 1
ATOM 784 O O . PHE A 1 99 ? 17.885 -3.854 7.737 1.00 81.50 99 PHE A O 1
ATOM 791 N N . VAL A 1 100 ? 18.164 -2.434 6.003 1.00 87.44 100 VAL A N 1
ATOM 792 C CA . VAL A 1 100 ? 19.441 -2.943 5.513 1.00 87.44 100 VAL A CA 1
ATOM 793 C C . VAL A 1 100 ? 20.513 -1.939 5.903 1.00 87.44 100 VAL A C 1
ATOM 795 O O . VAL A 1 100 ? 20.405 -0.738 5.615 1.00 87.44 100 VAL A O 1
ATOM 798 N N . SER A 1 101 ? 21.552 -2.412 6.584 1.00 89.56 101 SER A N 1
ATOM 799 C CA . SER A 1 101 ? 22.593 -1.526 7.082 1.00 89.56 101 SER A CA 1
ATOM 800 C C . SER A 1 101 ? 23.389 -0.900 5.934 1.00 89.56 101 SER A C 1
ATOM 802 O O . SER A 1 101 ? 23.520 -1.441 4.835 1.00 89.56 101 SER A O 1
ATOM 804 N N . VAL A 1 102 ? 23.983 0.265 6.203 1.00 89.50 102 VAL A N 1
ATOM 805 C CA . VAL A 1 102 ? 24.843 0.975 5.239 1.00 89.50 102 VAL A CA 1
ATOM 806 C C . VAL A 1 102 ? 26.002 0.092 4.766 1.00 89.50 102 VAL A C 1
ATOM 808 O O . VAL A 1 102 ? 26.389 0.167 3.603 1.00 89.50 102 VAL A O 1
ATOM 811 N N . ARG A 1 103 ? 26.544 -0.736 5.666 1.00 88.62 103 ARG A N 1
ATOM 812 C CA . ARG A 1 103 ? 27.650 -1.646 5.374 1.00 88.62 103 ARG A CA 1
ATOM 813 C C . ARG A 1 103 ? 27.212 -2.778 4.443 1.00 88.62 103 ARG A C 1
ATOM 815 O O . ARG A 1 103 ? 27.865 -2.994 3.431 1.00 88.62 103 ARG A O 1
ATOM 822 N N . GLU A 1 104 ? 26.092 -3.434 4.741 1.00 90.38 104 GLU A N 1
ATOM 823 C CA . GLU A 1 104 ? 25.550 -4.505 3.891 1.00 90.38 104 GLU A CA 1
ATOM 824 C C . GLU A 1 104 ? 25.236 -3.994 2.483 1.00 90.38 104 GLU A C 1
ATOM 826 O O . GLU A 1 104 ? 25.603 -4.628 1.499 1.00 90.38 104 GLU A O 1
ATOM 831 N N . LEU A 1 105 ? 24.630 -2.807 2.373 1.00 91.94 105 LEU A N 1
ATOM 832 C CA . LEU A 1 105 ? 24.344 -2.194 1.075 1.00 91.94 105 LEU A CA 1
ATOM 833 C C . LEU A 1 105 ? 25.621 -1.844 0.306 1.00 91.94 105 LEU A C 1
ATOM 835 O O . LEU A 1 105 ? 25.654 -2.002 -0.908 1.00 91.94 105 LEU A O 1
ATOM 839 N N . GLN A 1 106 ? 26.683 -1.382 0.971 1.00 90.56 106 GLN A N 1
ATOM 840 C CA . GLN A 1 106 ? 27.968 -1.141 0.301 1.00 90.56 106 GLN A CA 1
ATOM 841 C C . GLN A 1 106 ? 28.551 -2.434 -0.265 1.00 90.56 106 GLN A C 1
ATOM 843 O O . GLN A 1 106 ? 28.890 -2.481 -1.446 1.00 90.56 106 GLN A O 1
ATOM 848 N N . GLU A 1 107 ? 28.621 -3.474 0.564 1.00 88.31 107 GLU A N 1
ATOM 849 C CA . GLU A 1 107 ? 29.195 -4.768 0.196 1.00 88.31 107 GLU A CA 1
ATOM 850 C C . GLU A 1 107 ? 28.406 -5.420 -0.952 1.00 88.31 107 GLU A C 1
ATOM 852 O O . GLU A 1 107 ? 29.006 -5.869 -1.928 1.00 88.31 107 GLU A O 1
ATOM 857 N N . ARG A 1 108 ? 27.067 -5.408 -0.892 1.00 87.88 108 ARG A N 1
ATOM 858 C CA . ARG A 1 108 ? 26.201 -6.112 -1.856 1.00 87.88 108 ARG A CA 1
ATOM 859 C C . ARG A 1 108 ? 25.908 -5.336 -3.137 1.00 87.88 108 ARG A C 1
ATOM 861 O O . ARG A 1 108 ? 25.810 -5.937 -4.201 1.00 87.88 108 ARG A O 1
ATOM 868 N N . VAL A 1 109 ? 25.780 -4.010 -3.062 1.00 86.81 109 VAL A N 1
ATOM 869 C CA . VAL A 1 109 ? 25.413 -3.180 -4.226 1.00 86.81 109 VAL A CA 1
ATOM 870 C C . VAL A 1 109 ? 26.647 -2.703 -4.990 1.00 86.81 109 VAL A C 1
ATOM 872 O O . VAL A 1 109 ? 26.593 -2.547 -6.209 1.00 86.81 109 VAL A O 1
ATOM 875 N N . GLN A 1 110 ? 27.750 -2.426 -4.288 1.00 80.31 110 GLN A N 1
ATOM 876 C CA . GLN A 1 110 ? 28.937 -1.788 -4.873 1.00 80.31 110 GLN A CA 1
ATOM 877 C C . GLN A 1 110 ? 30.181 -2.683 -4.846 1.00 80.31 110 GLN A C 1
ATOM 879 O O . GLN A 1 110 ? 31.145 -2.385 -5.547 1.00 80.31 110 GLN A O 1
ATOM 884 N N . GLY A 1 111 ? 30.161 -3.779 -4.083 1.00 76.50 111 GLY A N 1
ATOM 885 C CA . GLY A 1 111 ? 31.300 -4.676 -3.899 1.00 76.50 111 GLY A CA 1
ATOM 886 C C . GLY A 1 111 ? 32.230 -4.245 -2.760 1.00 76.50 111 GLY A C 1
ATOM 887 O O . GLY A 1 111 ? 32.239 -3.084 -2.334 1.00 76.50 111 GLY A O 1
ATOM 888 N N . GLU A 1 112 ? 33.027 -5.195 -2.260 1.00 69.50 112 GLU A N 1
ATOM 889 C CA . GLU A 1 112 ? 33.987 -4.974 -1.171 1.00 69.50 112 GLU A CA 1
ATOM 890 C C . GLU A 1 112 ? 34.976 -3.835 -1.488 1.00 69.50 112 GLU A C 1
ATOM 892 O O . GLU A 1 112 ? 35.522 -3.740 -2.585 1.00 69.50 112 GLU A O 1
ATOM 897 N N . GLY A 1 113 ? 35.223 -2.958 -0.507 1.00 62.12 113 GLY A N 1
ATOM 898 C CA . GLY A 1 113 ? 36.162 -1.834 -0.635 1.00 62.12 113 GLY A CA 1
ATOM 899 C C . GLY A 1 113 ? 35.581 -0.555 -1.253 1.00 62.12 113 GLY A C 1
ATOM 900 O O . GLY A 1 113 ? 36.283 0.454 -1.341 1.00 62.12 113 GLY A O 1
ATOM 901 N N . SER A 1 114 ? 34.302 -0.555 -1.635 1.00 65.31 114 SER A N 1
ATOM 902 C CA . SER A 1 114 ? 33.617 0.633 -2.151 1.00 65.31 114 SER A CA 1
ATOM 903 C C . SER A 1 114 ? 33.402 1.715 -1.087 1.00 65.31 114 SER A C 1
ATOM 905 O O . SER A 1 114 ? 33.114 1.446 0.079 1.00 65.31 114 SER A O 1
ATOM 907 N N . SER A 1 115 ? 33.541 2.981 -1.489 1.00 67.31 115 SER A N 1
ATOM 908 C CA . SER A 1 115 ? 33.450 4.120 -0.570 1.00 67.31 115 SER A CA 1
ATOM 909 C C . SER A 1 115 ? 32.026 4.344 -0.036 1.00 67.31 115 SER A C 1
ATOM 911 O O . SER A 1 115 ? 31.030 4.131 -0.723 1.00 67.31 115 SER A O 1
ATOM 913 N N . SER A 1 116 ? 31.895 4.923 1.157 1.00 63.38 116 SER A N 1
ATOM 914 C CA . SER A 1 116 ? 30.575 5.333 1.665 1.00 63.38 116 SER A CA 1
ATOM 915 C C . SER A 1 116 ? 29.931 6.484 0.888 1.00 63.38 116 SER A C 1
ATOM 917 O O . SER A 1 116 ? 28.711 6.672 0.934 1.00 63.38 116 SER A O 1
ATOM 919 N N . TYR A 1 117 ? 30.738 7.239 0.142 1.00 69.50 117 TYR A N 1
ATOM 920 C CA . TYR A 1 117 ? 30.289 8.333 -0.709 1.00 69.50 117 TYR A CA 1
ATOM 921 C C . TYR A 1 117 ? 29.495 7.827 -1.923 1.00 69.50 117 TYR A C 1
ATOM 923 O O . TYR A 1 117 ? 28.454 8.395 -2.260 1.00 69.50 117 TYR A O 1
ATOM 931 N N . SER A 1 118 ? 29.915 6.711 -2.525 1.00 79.88 118 SER A N 1
ATOM 932 C CA . SER A 1 118 ? 29.237 6.129 -3.686 1.00 79.88 118 SER A CA 1
ATOM 933 C C . SER A 1 118 ? 27.853 5.576 -3.341 1.00 79.88 118 SER A C 1
ATOM 935 O O . SER A 1 118 ? 26.938 5.685 -4.162 1.00 79.88 118 SER A O 1
ATOM 937 N N . LEU A 1 119 ? 27.635 5.022 -2.139 1.00 88.62 119 LEU A N 1
ATOM 938 C CA . LEU A 1 119 ? 26.294 4.579 -1.725 1.00 88.62 119 LEU A CA 1
ATOM 939 C C . LEU A 1 119 ? 25.351 5.773 -1.543 1.00 88.62 119 LEU A C 1
ATOM 941 O O . LEU A 1 119 ? 24.238 5.757 -2.063 1.00 88.62 119 LEU A O 1
ATOM 945 N N . LYS A 1 120 ? 25.803 6.850 -0.886 1.00 89.94 120 LYS A N 1
ATOM 946 C CA . LYS A 1 120 ? 24.999 8.078 -0.745 1.00 89.94 120 LYS A CA 1
ATOM 947 C C . LYS A 1 120 ? 24.592 8.651 -2.100 1.00 89.94 120 LYS A C 1
ATOM 949 O O . LYS A 1 120 ? 23.460 9.102 -2.254 1.00 89.94 120 LYS A O 1
ATOM 954 N N . GLN A 1 121 ? 25.489 8.607 -3.084 1.00 91.50 121 GLN A N 1
ATOM 955 C CA . GLN A 1 121 ? 25.185 9.059 -4.437 1.00 91.50 121 GLN A CA 1
ATOM 956 C C . GLN A 1 121 ? 24.154 8.154 -5.129 1.00 91.50 121 GLN A C 1
ATOM 958 O O . GLN A 1 121 ? 23.253 8.666 -5.788 1.00 91.50 121 GLN A O 1
ATOM 963 N N . THR A 1 122 ? 24.240 6.835 -4.937 1.00 93.62 122 THR A N 1
ATOM 964 C CA . THR A 1 122 ? 23.258 5.866 -5.463 1.00 93.62 122 THR A CA 1
ATOM 965 C C . THR A 1 122 ? 21.874 6.095 -4.857 1.00 93.62 122 THR A C 1
ATOM 967 O O . THR A 1 122 ? 20.892 6.209 -5.589 1.00 93.62 122 THR A O 1
ATOM 970 N N . VAL A 1 123 ? 21.799 6.264 -3.533 1.00 94.44 123 VAL A N 1
ATOM 971 C CA . VAL A 1 123 ? 20.556 6.590 -2.817 1.00 94.44 123 VAL A CA 1
ATOM 972 C C . VAL A 1 123 ? 19.971 7.902 -3.328 1.00 94.44 123 VAL A C 1
ATOM 974 O O . VAL A 1 123 ? 18.787 7.972 -3.641 1.00 94.44 123 VAL A O 1
ATOM 977 N N . TYR A 1 124 ? 20.798 8.944 -3.441 1.00 94.06 124 TYR A N 1
ATOM 978 C CA . TYR A 1 124 ? 20.354 10.250 -3.917 1.00 94.06 124 TYR A CA 1
ATOM 979 C C . TYR A 1 124 ? 19.776 10.175 -5.333 1.00 94.06 124 TYR A C 1
ATOM 981 O O . TYR A 1 124 ? 18.686 10.689 -5.566 1.00 94.06 124 TYR A O 1
ATOM 989 N N . ARG A 1 125 ? 20.461 9.502 -6.268 1.00 94.31 125 ARG A N 1
ATOM 990 C CA . ARG A 1 125 ? 19.962 9.350 -7.642 1.00 94.31 125 ARG A CA 1
ATOM 991 C C . ARG A 1 125 ? 18.687 8.510 -7.707 1.00 94.31 125 ARG A C 1
ATOM 993 O O . ARG A 1 125 ? 17.764 8.891 -8.418 1.00 94.31 125 ARG A O 1
ATOM 1000 N N . SER A 1 126 ? 18.601 7.443 -6.911 1.00 94.31 126 SER A N 1
ATOM 1001 C CA . SER A 1 126 ? 17.383 6.630 -6.800 1.00 94.31 126 SER A CA 1
ATOM 1002 C C . SER A 1 126 ? 16.211 7.486 -6.315 1.00 94.31 126 SER A C 1
ATOM 1004 O O . SER A 1 126 ? 15.170 7.525 -6.961 1.00 94.31 126 SER A O 1
ATOM 1006 N N . ARG A 1 127 ? 16.405 8.276 -5.249 1.00 94.62 127 ARG A N 1
ATOM 1007 C CA . ARG A 1 127 ? 15.376 9.192 -4.735 1.00 94.62 127 ARG A CA 1
ATOM 1008 C C . ARG A 1 127 ? 14.974 10.263 -5.745 1.00 94.62 127 ARG A C 1
ATOM 1010 O O . ARG A 1 127 ? 13.790 10.503 -5.916 1.00 94.62 127 ARG A O 1
ATOM 1017 N N . MET A 1 128 ? 15.932 10.865 -6.452 1.00 92.69 128 MET A N 1
ATOM 1018 C CA . MET A 1 128 ? 15.655 11.831 -7.529 1.00 92.69 128 MET A CA 1
ATOM 1019 C C . MET A 1 128 ? 14.752 11.264 -8.629 1.00 92.69 128 MET A C 1
ATOM 1021 O O . MET A 1 128 ? 14.071 12.033 -9.301 1.00 92.69 128 MET A O 1
ATOM 1025 N N . LYS A 1 129 ? 14.771 9.943 -8.827 1.00 91.19 129 LYS A N 1
ATOM 1026 C CA . LYS A 1 129 ? 13.946 9.257 -9.818 1.00 91.19 129 LYS A CA 1
ATOM 1027 C C . LYS A 1 129 ? 12.573 8.882 -9.275 1.00 91.19 129 LYS A C 1
ATOM 1029 O O . LYS A 1 129 ? 11.592 9.064 -9.981 1.00 91.19 129 LYS A O 1
ATOM 1034 N N . ILE A 1 130 ? 12.504 8.341 -8.059 1.00 87.12 130 ILE A N 1
ATOM 1035 C CA . ILE A 1 130 ? 11.291 7.654 -7.590 1.00 87.12 130 ILE A CA 1
ATOM 1036 C C . ILE A 1 130 ? 10.493 8.423 -6.534 1.00 87.12 130 ILE A C 1
ATOM 1038 O O . ILE A 1 130 ? 9.321 8.127 -6.321 1.00 87.12 130 ILE A O 1
ATOM 1042 N N . GLU A 1 131 ? 11.096 9.418 -5.882 1.00 84.88 131 GLU A N 1
ATOM 1043 C CA . GLU A 1 131 ? 10.446 10.196 -4.825 1.00 84.88 131 GLU A CA 1
ATOM 1044 C C . GLU A 1 131 ? 9.788 11.466 -5.367 1.00 84.88 131 GLU A C 1
ATOM 1046 O O . GLU A 1 131 ? 10.251 12.076 -6.329 1.00 84.88 131 GLU A O 1
ATOM 1051 N N . SER A 1 132 ? 8.740 11.920 -4.673 1.00 81.69 132 SER A N 1
ATOM 1052 C CA . SER A 1 132 ? 8.126 13.235 -4.911 1.00 81.69 132 SER A CA 1
ATOM 1053 C C . SER A 1 132 ? 9.083 14.381 -4.607 1.00 81.69 132 SER A C 1
ATOM 1055 O O . SER A 1 132 ? 9.200 15.333 -5.375 1.00 81.69 132 SER A O 1
ATOM 1057 N N . ASP A 1 133 ? 9.712 14.290 -3.437 1.00 81.12 133 ASP A N 1
ATOM 1058 C CA . ASP A 1 133 ? 10.706 15.221 -2.939 1.00 81.12 133 ASP A CA 1
ATOM 1059 C C . ASP A 1 133 ? 11.875 14.395 -2.385 1.00 81.12 133 ASP A C 1
ATOM 1061 O O . ASP A 1 133 ? 11.773 13.793 -1.317 1.00 81.12 133 ASP A O 1
ATOM 1065 N N . PRO A 1 134 ? 13.023 14.366 -3.073 1.00 88.06 134 PRO A N 1
ATOM 1066 C CA . PRO A 1 134 ? 14.192 13.605 -2.637 1.00 88.06 134 PRO A CA 1
ATOM 1067 C C . PRO A 1 134 ? 14.756 14.032 -1.272 1.00 88.06 134 PRO A C 1
ATOM 1069 O O . PRO A 1 134 ? 15.517 13.274 -0.659 1.00 88.06 134 PRO A O 1
ATOM 1072 N N . LYS A 1 135 ? 14.428 15.245 -0.799 1.00 80.44 135 LYS A N 1
ATOM 1073 C CA . LYS A 1 135 ? 14.816 15.751 0.528 1.00 80.44 135 LYS A CA 1
ATOM 1074 C C . LYS A 1 135 ? 13.860 15.291 1.627 1.00 80.44 135 LYS A C 1
ATOM 1076 O O . LYS A 1 135 ? 14.275 15.225 2.783 1.00 80.44 135 LYS A O 1
ATOM 1081 N N . MET A 1 136 ? 12.625 14.954 1.264 1.00 76.44 136 MET A N 1
ATOM 1082 C CA . MET A 1 136 ? 11.578 14.436 2.143 1.00 76.44 136 MET A CA 1
ATOM 1083 C C . MET A 1 136 ? 11.043 13.114 1.564 1.00 76.44 136 MET A C 1
ATOM 1085 O O . MET A 1 136 ? 9.947 13.089 1.012 1.00 76.44 136 MET A O 1
ATOM 1089 N N . PRO A 1 137 ? 11.845 12.034 1.619 1.00 84.69 137 PRO A N 1
ATOM 1090 C CA . PRO A 1 137 ? 11.519 10.772 0.962 1.00 84.69 137 PRO A CA 1
ATOM 1091 C C . PRO A 1 137 ? 10.377 10.036 1.668 1.00 84.69 137 PRO A C 1
ATOM 1093 O O . PRO A 1 137 ? 10.358 9.960 2.899 1.00 84.69 137 PRO A O 1
ATOM 1096 N N . ASP A 1 138 ? 9.503 9.414 0.878 1.00 77.81 138 ASP A N 1
ATOM 1097 C CA . ASP A 1 138 ? 8.378 8.607 1.359 1.00 77.81 138 ASP A CA 1
ATOM 1098 C C . ASP A 1 138 ? 8.593 7.101 1.117 1.00 77.81 138 ASP A C 1
ATOM 1100 O O . ASP A 1 138 ? 8.058 6.283 1.871 1.00 77.81 138 ASP A O 1
ATOM 1104 N N . LEU A 1 139 ? 9.386 6.730 0.099 1.00 82.25 139 LEU A N 1
ATOM 1105 C CA . LEU A 1 139 ? 9.667 5.341 -0.291 1.00 82.25 139 LEU A CA 1
ATOM 1106 C C . LEU A 1 139 ? 10.954 4.806 0.348 1.00 82.25 139 LEU A C 1
ATOM 1108 O O . LEU A 1 139 ? 10.937 3.789 1.035 1.00 82.25 139 LEU A O 1
ATOM 1112 N N . ILE A 1 140 ? 12.083 5.480 0.133 1.00 90.00 140 ILE A N 1
ATOM 1113 C CA . ILE A 1 140 ? 13.403 5.068 0.621 1.00 90.00 140 ILE A CA 1
ATOM 1114 C C . ILE A 1 140 ? 13.696 5.824 1.911 1.00 90.00 140 ILE A C 1
ATOM 1116 O O . ILE A 1 140 ? 14.218 6.945 1.887 1.00 90.00 140 ILE A O 1
ATOM 1120 N N . LEU A 1 141 ? 13.432 5.209 3.058 1.00 84.88 141 LEU A N 1
ATOM 1121 C CA . LEU A 1 141 ? 13.658 5.832 4.362 1.00 84.88 141 LEU A CA 1
ATOM 1122 C C . LEU A 1 141 ? 15.061 5.529 4.895 1.00 84.88 141 LEU A C 1
ATOM 1124 O O . LEU A 1 141 ? 15.686 4.539 4.521 1.00 84.88 141 LEU A O 1
ATOM 1128 N N . PHE A 1 142 ? 15.568 6.403 5.768 1.00 87.12 142 PHE A N 1
ATOM 1129 C CA . PHE A 1 142 ? 16.878 6.251 6.404 1.00 87.12 142 PHE A CA 1
ATOM 1130 C C . PHE A 1 142 ? 16.778 6.394 7.923 1.00 87.12 142 PHE A C 1
ATOM 1132 O O . PHE A 1 142 ? 16.208 7.360 8.426 1.00 87.12 142 PHE A O 1
ATOM 1139 N N . SER A 1 143 ? 17.405 5.467 8.639 1.00 77.00 143 SER A N 1
ATOM 1140 C CA . SER A 1 143 ? 17.649 5.519 10.076 1.00 77.00 143 SER A CA 1
ATOM 1141 C C . SER A 1 143 ? 19.152 5.520 10.330 1.00 77.00 143 SER A C 1
ATOM 1143 O O . SER A 1 143 ? 19.880 4.678 9.806 1.00 77.00 143 SER A O 1
ATOM 1145 N N . LYS A 1 144 ? 19.630 6.439 11.175 1.00 68.75 144 LYS A N 1
ATOM 1146 C CA . LYS A 1 144 ? 21.059 6.542 11.515 1.00 68.75 144 LYS A CA 1
ATOM 1147 C C . LYS A 1 144 ? 21.602 5.261 12.157 1.00 68.75 144 LYS A C 1
ATOM 1149 O O . LYS A 1 144 ? 22.765 4.932 11.953 1.00 68.75 144 LYS A O 1
ATOM 1154 N N . GLU A 1 145 ? 20.766 4.573 12.926 1.00 70.81 145 GLU A N 1
ATOM 1155 C CA . GLU A 1 145 ? 21.136 3.366 13.669 1.00 70.81 145 GLU A CA 1
ATOM 1156 C C . GLU A 1 145 ? 21.015 2.096 12.821 1.00 70.81 145 GLU A C 1
ATOM 1158 O O . GLU A 1 145 ? 21.787 1.164 13.016 1.00 70.81 145 GLU A O 1
ATOM 1163 N N . HIS A 1 146 ? 20.089 2.073 11.857 1.00 74.12 146 HIS A N 1
ATOM 1164 C CA . HIS A 1 146 ? 19.693 0.833 11.180 1.00 74.12 146 HIS A CA 1
ATOM 1165 C C . HIS A 1 146 ? 19.981 0.814 9.669 1.00 74.12 146 HIS A C 1
ATOM 1167 O O . HIS A 1 146 ? 20.055 -0.259 9.083 1.00 74.12 146 HIS A O 1
ATOM 1173 N N . GLY A 1 147 ? 20.195 1.964 9.022 1.00 89.75 147 GLY A N 1
ATOM 1174 C CA . GLY A 1 147 ? 20.437 2.054 7.578 1.00 89.75 147 GLY A CA 1
ATOM 1175 C C . GLY A 1 147 ? 19.187 2.417 6.775 1.00 89.75 147 GLY A C 1
ATOM 1176 O O . GLY A 1 147 ? 18.465 3.336 7.159 1.00 89.75 147 GLY A O 1
ATOM 1177 N N . TYR A 1 148 ? 18.960 1.757 5.637 1.00 89.88 148 TYR A N 1
ATOM 1178 C CA . TYR A 1 148 ? 17.888 2.095 4.691 1.00 89.88 148 TYR A CA 1
ATOM 1179 C C . TYR A 1 148 ? 16.799 1.030 4.635 1.00 89.88 148 TYR A C 1
ATOM 1181 O O . TYR A 1 148 ? 17.060 -0.142 4.864 1.00 89.88 148 TYR A O 1
ATOM 1189 N N . ILE A 1 149 ? 15.585 1.444 4.295 1.00 86.88 149 ILE A N 1
ATOM 1190 C CA . ILE A 1 149 ? 14.439 0.559 4.075 1.00 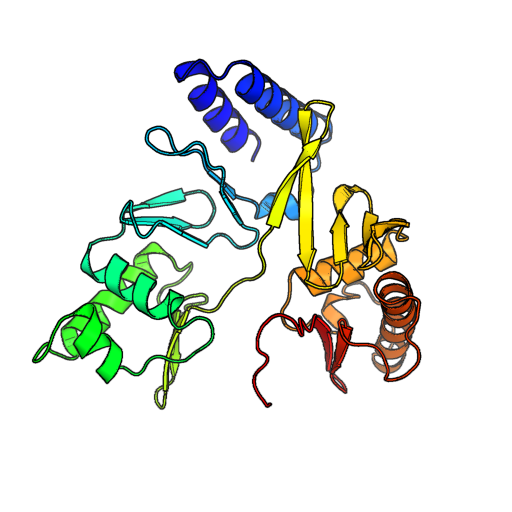86.88 149 ILE A CA 1
ATOM 1191 C C . ILE A 1 149 ? 13.638 1.085 2.886 1.00 86.88 149 ILE A C 1
ATOM 1193 O O . ILE A 1 149 ? 13.492 2.301 2.735 1.00 86.88 149 ILE A O 1
ATOM 1197 N N . LEU A 1 150 ? 13.120 0.175 2.061 1.00 85.00 150 LEU A N 1
ATOM 1198 C CA . LEU A 1 150 ? 12.067 0.495 1.106 1.00 85.00 150 LEU A CA 1
ATOM 1199 C C . LEU A 1 150 ? 10.725 0.247 1.793 1.00 85.00 150 LEU A C 1
ATOM 1201 O O . LEU A 1 150 ? 10.415 -0.873 2.198 1.00 85.00 150 LEU A O 1
ATOM 1205 N N . LYS A 1 151 ? 9.961 1.316 1.993 1.00 72.94 151 LYS A N 1
ATOM 1206 C CA . LYS A 1 151 ? 8.635 1.248 2.593 1.00 72.94 151 LYS A CA 1
ATOM 1207 C C . LYS A 1 151 ? 7.663 0.676 1.562 1.00 72.94 151 LYS A C 1
ATOM 1209 O O . LYS A 1 151 ? 7.426 1.314 0.538 1.00 72.94 151 LYS A O 1
ATOM 1214 N N . ASP A 1 152 ? 7.087 -0.491 1.853 1.00 62.34 152 ASP A N 1
ATOM 1215 C CA . ASP A 1 152 ? 5.952 -0.999 1.082 1.00 62.34 152 ASP A CA 1
ATOM 1216 C C . ASP A 1 152 ? 4.786 -0.011 1.235 1.00 62.34 152 ASP A C 1
ATOM 1218 O O . ASP A 1 152 ? 4.309 0.254 2.344 1.00 62.34 152 ASP A O 1
ATOM 1222 N N . LEU A 1 153 ? 4.354 0.586 0.122 1.00 53.41 153 LEU A N 1
ATOM 1223 C CA . LEU A 1 153 ? 3.168 1.437 0.108 1.00 53.41 153 LEU A CA 1
ATOM 1224 C C . LEU A 1 153 ? 1.872 0.628 -0.034 1.00 53.41 153 LEU A C 1
ATOM 1226 O O . LEU A 1 153 ? 0.800 1.222 -0.009 1.00 53.41 153 LEU A O 1
ATOM 1230 N N . GLY A 1 154 ? 1.926 -0.701 -0.096 1.00 47.00 154 GLY A N 1
ATOM 1231 C CA . GLY A 1 154 ? 0.804 -1.561 0.245 1.00 47.00 154 GLY A CA 1
ATOM 1232 C C . GLY A 1 154 ? 0.277 -2.416 -0.902 1.00 47.00 154 GLY A C 1
ATOM 1233 O O . GLY A 1 154 ? -0.211 -1.907 -1.906 1.00 47.00 154 GLY A O 1
ATOM 1234 N N . LYS A 1 155 ? 0.287 -3.723 -0.615 1.00 47.69 155 LYS A N 1
ATOM 1235 C CA . LYS A 1 155 ? -0.679 -4.789 -0.954 1.00 47.69 155 LYS A CA 1
ATOM 1236 C C . LYS A 1 155 ? -1.058 -4.967 -2.430 1.00 47.69 155 LYS A C 1
ATOM 1238 O O . LYS A 1 155 ? -1.733 -4.154 -3.048 1.00 47.69 155 LYS A O 1
ATOM 1243 N N . GLU A 1 156 ? -0.706 -6.154 -2.919 1.00 40.62 156 GLU A N 1
ATOM 1244 C CA . GLU A 1 156 ? -1.034 -6.729 -4.223 1.00 40.62 156 GLU A CA 1
ATOM 1245 C C . GLU A 1 156 ? -2.526 -6.552 -4.583 1.00 40.62 156 GLU A C 1
ATOM 1247 O O . GLU A 1 156 ? -3.413 -7.177 -3.994 1.00 40.62 156 GLU A O 1
ATOM 1252 N N . ILE A 1 157 ? -2.801 -5.693 -5.566 1.00 41.97 157 ILE A N 1
ATOM 1253 C CA . ILE A 1 157 ? -4.109 -5.600 -6.214 1.00 41.97 157 ILE A CA 1
ATOM 1254 C C . ILE A 1 157 ? -4.085 -6.535 -7.406 1.00 41.97 157 ILE A C 1
ATOM 1256 O O . ILE A 1 157 ? -3.282 -6.367 -8.322 1.00 41.97 157 ILE A O 1
ATOM 1260 N N . LYS A 1 158 ? -4.983 -7.517 -7.407 1.00 41.38 158 LYS A N 1
ATOM 1261 C CA . LYS A 1 158 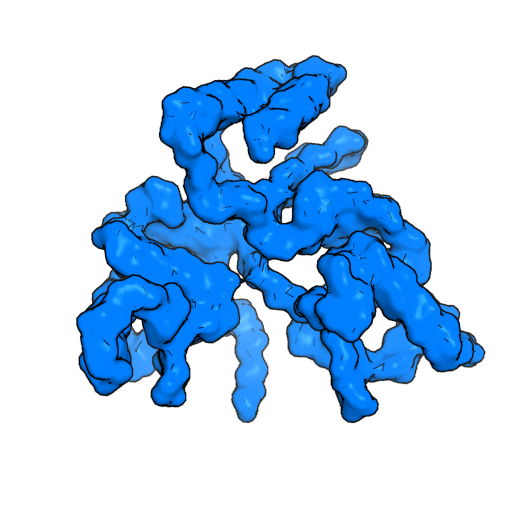? -5.161 -8.389 -8.567 1.00 41.38 158 LYS A CA 1
ATOM 1262 C C . LYS A 1 158 ? -6.246 -7.783 -9.446 1.00 41.38 158 LYS A C 1
ATOM 1264 O O . LYS A 1 158 ? -7.283 -7.343 -8.956 1.00 41.38 158 LYS A O 1
ATOM 1269 N N . LEU A 1 159 ? -5.999 -7.742 -10.748 1.00 37.19 159 LEU A N 1
ATOM 1270 C CA . LEU A 1 159 ? -7.045 -7.506 -11.735 1.00 37.19 159 LEU A CA 1
ATOM 1271 C C . LEU A 1 159 ? -7.598 -8.871 -12.124 1.00 37.19 159 LEU A C 1
ATOM 1273 O O . LEU A 1 159 ? -6.885 -9.688 -12.708 1.00 37.19 159 LEU A O 1
ATOM 1277 N N . VAL A 1 160 ? -8.851 -9.141 -11.768 1.00 36.56 160 VAL A N 1
ATOM 1278 C CA . VAL A 1 160 ? -9.517 -10.384 -12.170 1.00 36.56 160 VAL A CA 1
ATOM 1279 C C . VAL A 1 160 ? -10.366 -10.089 -13.399 1.00 36.56 160 VAL A C 1
ATOM 1281 O O . VAL A 1 160 ? -11.170 -9.157 -13.399 1.00 36.56 160 VAL A O 1
ATOM 1284 N N . LYS A 1 161 ? -10.173 -10.879 -14.460 1.00 34.94 161 LYS A N 1
ATOM 1285 C CA . LYS A 1 161 ? -10.977 -10.796 -15.682 1.00 34.94 161 LYS A CA 1
ATOM 1286 C C . LYS A 1 161 ? -12.306 -11.518 -15.459 1.00 34.94 161 LYS A C 1
ATOM 1288 O O . LYS A 1 161 ? -12.327 -12.730 -15.232 1.00 34.94 161 LYS A O 1
ATOM 1293 N N . GLY A 1 162 ? -13.407 -10.779 -15.526 1.00 37.19 162 GLY A N 1
ATOM 1294 C CA . GLY A 1 162 ? -14.754 -11.332 -15.553 1.00 37.19 162 GLY A CA 1
ATOM 1295 C C . GLY A 1 162 ? -14.983 -12.176 -16.809 1.00 37.19 162 GLY A C 1
ATOM 1296 O O . GLY A 1 162 ? -14.337 -11.987 -17.842 1.00 37.19 162 GLY A O 1
ATOM 1297 N N . LYS A 1 163 ? -15.928 -13.121 -16.746 1.00 36.19 163 LYS A N 1
ATOM 1298 C CA . LYS A 1 163 ? -16.321 -13.946 -17.910 1.00 36.19 163 LYS A CA 1
ATOM 1299 C C . LYS A 1 163 ? -16.894 -13.117 -19.068 1.00 36.19 163 LYS A C 1
ATOM 1301 O O . LYS A 1 163 ? -16.949 -13.603 -20.190 1.00 36.19 163 LYS A O 1
ATOM 1306 N N . ASP A 1 164 ? -17.310 -11.891 -18.780 1.00 38.75 164 ASP A N 1
ATOM 1307 C CA . ASP A 1 164 ? -17.817 -10.882 -19.708 1.00 38.75 164 ASP A CA 1
ATOM 1308 C C . ASP A 1 164 ? -16.717 -9.967 -20.277 1.00 38.75 164 ASP A C 1
ATOM 1310 O O . ASP A 1 164 ? -17.013 -9.066 -21.053 1.00 38.75 164 ASP A O 1
ATOM 1314 N N . GLY A 1 165 ? -15.451 -10.184 -19.903 1.00 35.59 165 GLY A N 1
ATOM 1315 C CA . GLY A 1 165 ? -14.330 -9.346 -20.323 1.00 35.59 165 GLY A CA 1
ATOM 1316 C C . GLY A 1 165 ? -14.128 -8.083 -19.483 1.00 35.59 165 GLY A C 1
ATOM 1317 O O . GLY A 1 165 ? -13.162 -7.367 -19.738 1.00 35.59 165 GLY A O 1
ATOM 1318 N N . SER A 1 166 ? -14.960 -7.830 -18.466 1.00 37.72 166 SER A N 1
ATOM 1319 C CA . SER A 1 166 ? -14.757 -6.710 -17.543 1.00 37.72 166 SER A CA 1
ATOM 1320 C C . SER A 1 166 ? -13.534 -6.944 -16.644 1.00 37.72 166 SER A C 1
ATOM 1322 O O . SER A 1 166 ? -13.270 -8.065 -16.205 1.00 37.72 166 SER A O 1
ATOM 1324 N N . SER A 1 167 ? -12.764 -5.887 -16.383 1.00 42.00 167 SER A N 1
ATOM 1325 C CA . SER A 1 167 ? -11.652 -5.911 -15.425 1.00 42.00 167 SER A CA 1
ATOM 1326 C C . SER A 1 167 ? -12.140 -5.399 -14.078 1.00 42.00 167 SER A C 1
ATOM 1328 O O . SER A 1 167 ? -12.724 -4.319 -14.010 1.00 42.00 167 SER A O 1
ATOM 1330 N N . GLU A 1 168 ? -11.882 -6.150 -13.011 1.00 49.22 168 GLU A N 1
ATOM 1331 C CA . GLU A 1 168 ? -12.314 -5.792 -11.661 1.00 49.22 168 GLU A CA 1
ATOM 1332 C C . GLU A 1 168 ? -11.125 -5.700 -10.702 1.00 49.22 168 GLU A C 1
ATOM 1334 O O . GLU A 1 168 ? -10.246 -6.568 -10.694 1.00 49.22 168 GLU A O 1
ATOM 1339 N N . ILE A 1 169 ? -11.102 -4.634 -9.897 1.00 53.88 169 ILE A N 1
ATOM 1340 C CA . ILE A 1 169 ? -10.108 -4.426 -8.843 1.00 53.88 169 ILE A CA 1
ATOM 1341 C C . ILE A 1 169 ? -10.451 -5.335 -7.670 1.00 53.88 169 ILE A C 1
ATOM 1343 O O . ILE A 1 169 ? -11.557 -5.256 -7.131 1.00 53.88 169 ILE A O 1
ATOM 1347 N N . VAL A 1 170 ? -9.486 -6.142 -7.225 1.00 55.19 170 VAL A N 1
ATOM 1348 C CA . VAL A 1 170 ? -9.616 -6.895 -5.977 1.00 55.19 170 VAL A CA 1
ATOM 1349 C C . VAL A 1 170 ? -8.443 -6.655 -5.040 1.00 55.19 170 VAL A C 1
ATOM 1351 O O . VAL A 1 170 ? -7.283 -6.645 -5.451 1.00 55.19 170 VAL A O 1
ATOM 1354 N N . LEU A 1 171 ? -8.753 -6.490 -3.756 1.00 68.00 171 LEU A N 1
ATOM 1355 C CA . LEU A 1 171 ? -7.778 -6.403 -2.675 1.00 68.00 171 LEU A CA 1
ATOM 1356 C C . LEU A 1 171 ? -7.679 -7.785 -2.027 1.00 68.00 171 LEU A C 1
ATOM 1358 O O . LEU A 1 171 ? -8.627 -8.243 -1.382 1.00 68.00 171 LEU A O 1
ATOM 1362 N N . ALA A 1 172 ? -6.558 -8.469 -2.248 1.00 66.81 172 ALA A N 1
ATOM 1363 C CA . ALA A 1 172 ? -6.339 -9.819 -1.747 1.00 66.81 172 ALA A CA 1
ATOM 1364 C C . ALA A 1 172 ? -5.697 -9.801 -0.351 1.00 66.81 172 ALA A C 1
ATOM 1366 O O . ALA A 1 172 ? -4.748 -9.064 -0.085 1.00 66.81 172 ALA A O 1
ATOM 1367 N N . HIS A 1 173 ? -6.211 -10.649 0.533 1.00 79.44 173 HIS A N 1
ATOM 1368 C CA . HIS A 1 173 ? -5.711 -10.899 1.878 1.00 79.44 173 HIS A CA 1
ATOM 1369 C C . HIS A 1 173 ? -5.727 -12.411 2.133 1.00 79.44 173 HIS A C 1
ATOM 1371 O O . HIS A 1 173 ? -6.582 -13.109 1.588 1.00 79.44 173 HIS A O 1
ATOM 1377 N N . SER A 1 174 ? -4.842 -12.944 2.982 1.00 74.12 174 SER A N 1
ATOM 1378 C CA . SER A 1 174 ? -4.818 -14.397 3.257 1.00 74.12 174 SER A CA 1
ATOM 1379 C C . SER A 1 174 ? -6.152 -14.960 3.759 1.00 74.12 174 SER A C 1
ATOM 1381 O O . SER A 1 174 ? -6.446 -16.134 3.562 1.00 74.12 174 SER A O 1
ATOM 1383 N N . GLY A 1 175 ? -6.960 -14.109 4.394 1.00 79.31 175 GLY A N 1
ATOM 1384 C CA . GLY A 1 175 ? -8.276 -14.450 4.931 1.00 79.31 175 GLY A CA 1
ATOM 1385 C C . GLY A 1 175 ? -9.486 -14.037 4.097 1.00 79.31 175 GLY A C 1
ATOM 1386 O O . GLY A 1 175 ? -10.598 -14.409 4.449 1.00 79.31 175 GLY A O 1
ATOM 1387 N N . PHE A 1 176 ? -9.323 -13.209 3.061 1.00 85.56 176 PHE A N 1
ATOM 1388 C CA . PHE A 1 176 ? -10.450 -12.738 2.248 1.00 85.56 176 PHE A CA 1
ATOM 1389 C C . PHE A 1 176 ? -9.991 -12.059 0.954 1.00 85.56 176 PHE A C 1
ATOM 1391 O O . PHE A 1 176 ? -8.872 -11.574 0.836 1.00 85.56 176 PHE A O 1
ATOM 1398 N N . THR A 1 177 ? -10.898 -11.943 -0.008 1.00 80.00 177 THR A N 1
ATOM 1399 C CA . THR A 1 177 ? -10.742 -11.094 -1.195 1.00 80.00 177 THR A CA 1
ATOM 1400 C C . THR A 1 177 ? -11.824 -10.026 -1.185 1.00 80.00 177 THR A C 1
ATOM 1402 O O . THR A 1 177 ? -13.003 -10.352 -1.101 1.00 80.00 177 THR A O 1
ATOM 1405 N N . PHE A 1 178 ? -11.456 -8.752 -1.258 1.00 83.12 178 PHE A N 1
ATOM 1406 C CA . PHE A 1 178 ? -12.405 -7.640 -1.225 1.00 83.12 178 PHE A CA 1
ATOM 1407 C C . PHE A 1 178 ? -12.525 -6.961 -2.594 1.00 83.12 178 PHE A C 1
ATOM 1409 O O . PHE A 1 178 ? -11.524 -6.657 -3.233 1.00 83.12 178 PHE A O 1
ATOM 1416 N N . TYR A 1 179 ? -13.764 -6.718 -3.014 1.00 79.88 179 TYR A N 1
ATOM 1417 C CA . TYR A 1 179 ? -14.177 -6.141 -4.290 1.00 79.88 179 TYR A CA 1
ATOM 1418 C C . TYR A 1 179 ? -14.771 -4.747 -4.018 1.00 79.88 179 TYR A C 1
ATOM 1420 O O . TYR A 1 179 ? -15.986 -4.629 -3.799 1.00 79.88 179 TYR A O 1
ATOM 1428 N N . PRO A 1 180 ? -13.941 -3.688 -3.961 1.00 71.38 180 PRO A N 1
ATOM 1429 C CA . PRO A 1 180 ? -14.380 -2.350 -3.566 1.00 71.38 180 PRO A CA 1
ATOM 1430 C C . PRO A 1 180 ? -15.500 -1.801 -4.454 1.00 71.38 180 PRO A C 1
ATOM 1432 O O . PRO A 1 180 ? -16.474 -1.262 -3.930 1.00 71.38 180 PRO A O 1
ATOM 1435 N N . ASP A 1 181 ? -15.430 -2.021 -5.769 1.00 70.62 181 ASP A N 1
ATOM 1436 C CA . ASP A 1 181 ? -16.399 -1.475 -6.729 1.00 70.62 181 ASP A CA 1
ATOM 1437 C C . ASP A 1 181 ? -17.796 -2.096 -6.590 1.00 70.62 181 ASP A C 1
ATOM 1439 O O . ASP A 1 181 ? -18.812 -1.442 -6.833 1.00 70.62 181 ASP A O 1
ATOM 1443 N N . ARG A 1 182 ? -17.865 -3.352 -6.136 1.00 76.75 182 ARG A N 1
ATOM 1444 C CA . ARG A 1 182 ? -19.130 -4.051 -5.862 1.00 76.75 182 ARG A CA 1
ATOM 1445 C C . ARG A 1 182 ? -19.576 -3.941 -4.410 1.00 76.75 182 ARG A C 1
ATOM 1447 O O . ARG A 1 182 ? -20.690 -4.342 -4.083 1.00 76.75 182 ARG A O 1
ATOM 1454 N N . ASN A 1 183 ? -18.740 -3.377 -3.538 1.00 83.25 183 ASN A N 1
ATOM 1455 C CA . ASN A 1 183 ? -18.902 -3.425 -2.087 1.00 83.25 183 ASN A CA 1
ATOM 1456 C C . ASN A 1 183 ? -19.066 -4.860 -1.565 1.00 83.25 183 ASN A C 1
ATOM 1458 O O . ASN A 1 183 ? -19.843 -5.090 -0.643 1.00 83.25 183 ASN A O 1
ATOM 1462 N N . TRP A 1 184 ? -18.388 -5.843 -2.156 1.00 86.44 184 TRP A N 1
ATOM 1463 C CA . TRP A 1 184 ? -18.504 -7.253 -1.766 1.00 86.44 184 TRP A CA 1
ATOM 1464 C C . TRP A 1 184 ? -17.166 -7.783 -1.272 1.00 86.44 184 TRP A C 1
ATOM 1466 O O . TRP A 1 184 ? -16.115 -7.289 -1.661 1.00 86.44 184 TRP A O 1
ATOM 1476 N N . LEU A 1 185 ? -17.186 -8.805 -0.427 1.00 90.69 185 LEU A N 1
ATOM 1477 C CA . LEU A 1 185 ? -15.998 -9.584 -0.093 1.00 90.69 185 LEU A CA 1
ATOM 1478 C C . LEU A 1 185 ? -16.286 -11.072 -0.257 1.00 90.69 185 LEU A C 1
ATOM 1480 O O . LEU A 1 185 ? -17.430 -11.501 -0.142 1.00 90.69 185 LEU A O 1
ATOM 1484 N N . VAL A 1 186 ? -15.238 -11.842 -0.503 1.00 79.56 186 VAL A N 1
ATOM 1485 C CA . VAL A 1 186 ? -15.219 -13.299 -0.446 1.00 79.56 186 VAL A CA 1
ATOM 1486 C C . VAL A 1 186 ? -14.370 -13.678 0.758 1.00 79.56 186 VAL A C 1
ATOM 1488 O O . VAL A 1 186 ? -13.199 -13.306 0.798 1.00 79.56 186 VAL A O 1
ATOM 1491 N N . ASN A 1 187 ? -14.950 -14.329 1.763 1.00 83.44 187 ASN A N 1
ATOM 1492 C CA . ASN A 1 187 ? -14.208 -14.731 2.965 1.00 83.44 187 ASN A CA 1
ATOM 1493 C C . ASN A 1 187 ? -13.346 -15.985 2.710 1.00 83.44 187 ASN A C 1
ATOM 1495 O O . ASN A 1 187 ? -13.325 -16.533 1.607 1.00 83.44 187 ASN A O 1
ATOM 1499 N N . ASP A 1 188 ? -12.643 -16.449 3.739 1.00 75.62 188 ASP A N 1
ATOM 1500 C CA . ASP A 1 188 ? -11.811 -17.660 3.732 1.00 75.62 188 ASP A CA 1
ATOM 1501 C C . ASP A 1 188 ? -12.582 -18.947 3.385 1.00 75.62 188 ASP A C 1
ATOM 1503 O O . ASP A 1 188 ? -11.998 -19.910 2.891 1.00 75.62 188 ASP A O 1
ATOM 1507 N N . LYS A 1 189 ? -13.904 -18.951 3.578 1.00 76.12 189 LYS A N 1
ATOM 1508 C CA . LYS A 1 189 ? -14.809 -20.038 3.174 1.00 76.12 189 LYS A CA 1
ATOM 1509 C C . LYS A 1 189 ? -15.288 -19.940 1.723 1.00 76.12 189 LYS A C 1
ATOM 1511 O O . LYS A 1 189 ? -16.016 -20.820 1.267 1.00 76.12 189 LYS A O 1
ATOM 1516 N N . GLY A 1 190 ? -14.917 -18.887 0.996 1.00 74.75 190 GLY A N 1
ATOM 1517 C CA . GLY A 1 190 ? -15.378 -18.647 -0.372 1.00 74.75 190 GLY A CA 1
ATOM 1518 C C . GLY A 1 190 ? -16.792 -18.059 -0.467 1.00 74.75 190 GLY A C 1
ATOM 1519 O O . GLY A 1 190 ? -17.375 -18.044 -1.551 1.00 74.75 190 GLY A O 1
ATOM 1520 N N . GLU A 1 191 ? -17.368 -17.576 0.637 1.00 79.69 191 GLU A N 1
ATOM 1521 C CA . GLU A 1 191 ? -18.718 -17.009 0.656 1.00 79.69 191 GLU A CA 1
ATOM 1522 C C . GLU A 1 191 ? -18.713 -15.561 0.164 1.00 79.69 191 GLU A C 1
ATOM 1524 O O . GLU A 1 191 ? -17.979 -14.719 0.683 1.00 79.69 191 GLU A O 1
ATOM 1529 N N . PHE A 1 192 ? -19.592 -15.250 -0.791 1.00 85.00 192 PHE A N 1
ATOM 1530 C CA . PHE A 1 192 ? -19.809 -13.885 -1.266 1.00 85.00 192 PHE A CA 1
ATOM 1531 C C . PHE A 1 192 ? -20.690 -13.111 -0.291 1.00 85.00 192 PHE A C 1
ATOM 1533 O O . PHE A 1 192 ? -21.849 -13.449 -0.047 1.00 85.00 192 PHE A O 1
ATOM 1540 N N . ILE A 1 193 ? -20.140 -12.030 0.243 1.00 88.31 193 ILE A N 1
ATOM 1541 C CA . ILE A 1 193 ? -20.749 -11.242 1.300 1.00 88.31 193 ILE A CA 1
ATOM 1542 C C . ILE A 1 193 ? -20.843 -9.789 0.850 1.00 88.31 193 ILE A C 1
ATOM 1544 O O . ILE A 1 193 ? -19.836 -9.103 0.675 1.00 88.31 193 ILE A O 1
ATOM 1548 N N . ALA A 1 194 ? -22.072 -9.290 0.732 1.00 90.44 194 ALA A N 1
ATOM 1549 C CA . ALA A 1 194 ? -22.309 -7.878 0.478 1.00 90.44 194 ALA A CA 1
ATOM 1550 C C . ALA A 1 194 ? -22.031 -7.024 1.724 1.00 90.44 194 ALA A C 1
ATOM 1552 O O . ALA A 1 194 ? -22.512 -7.312 2.828 1.00 90.44 194 ALA A O 1
ATOM 1553 N N . LEU A 1 195 ? -21.287 -5.937 1.530 1.00 91.94 195 LEU A N 1
ATOM 1554 C CA . LEU A 1 195 ? -21.019 -4.915 2.526 1.00 91.94 195 LEU A CA 1
ATOM 1555 C C . LEU A 1 195 ? -21.876 -3.675 2.254 1.00 91.94 195 LEU A C 1
ATOM 1557 O O . LEU A 1 195 ? -21.866 -3.126 1.153 1.00 91.94 195 LEU A O 1
ATOM 1561 N N . PRO A 1 196 ? -22.571 -3.149 3.272 1.00 94.19 196 PRO A N 1
ATOM 1562 C CA . PRO A 1 196 ? -23.099 -1.794 3.218 1.00 94.19 196 PRO A CA 1
ATOM 1563 C C . PRO A 1 196 ? -21.990 -0.782 2.899 1.00 94.19 196 PRO A C 1
ATOM 1565 O O . PRO A 1 196 ? -20.873 -0.925 3.397 1.00 94.19 196 PRO A O 1
ATOM 1568 N N . ILE A 1 197 ? -22.324 0.283 2.163 1.00 87.62 197 ILE A N 1
ATOM 1569 C CA . ILE A 1 197 ? -21.384 1.321 1.683 1.00 87.62 197 ILE A CA 1
ATOM 1570 C C . ILE A 1 197 ? -20.410 1.774 2.781 1.00 87.62 197 ILE A C 1
ATOM 1572 O O . ILE A 1 197 ? -19.200 1.820 2.582 1.00 87.62 197 ILE A O 1
ATOM 1576 N N . LYS A 1 198 ? -20.927 2.042 3.984 1.00 89.12 198 LYS A N 1
ATOM 1577 C CA . LYS A 1 198 ? -20.115 2.484 5.122 1.00 89.12 198 LYS A CA 1
ATOM 1578 C C . LYS A 1 198 ? -19.083 1.440 5.581 1.00 89.12 198 LYS A C 1
ATOM 1580 O O . LYS A 1 198 ? -17.960 1.794 5.917 1.00 89.12 198 LYS A O 1
ATOM 1585 N N . GLN A 1 199 ? -19.447 0.158 5.580 1.00 94.06 199 GLN A N 1
ATOM 1586 C CA . GLN A 1 199 ? -18.540 -0.944 5.933 1.00 94.06 199 GLN A CA 1
ATOM 1587 C C . GLN A 1 199 ? -17.495 -1.173 4.838 1.00 94.06 199 GLN A C 1
ATOM 1589 O O . GLN A 1 199 ? -16.328 -1.390 5.150 1.00 94.06 199 GLN A O 1
ATOM 1594 N N . SER A 1 200 ? -17.909 -1.063 3.573 1.00 91.38 200 SER A N 1
ATOM 1595 C CA . SER A 1 200 ? -17.017 -1.120 2.413 1.00 91.38 200 SER A CA 1
ATOM 1596 C C . SER A 1 200 ? -15.958 -0.015 2.467 1.00 91.38 200 SER A C 1
ATOM 1598 O O . SER A 1 200 ? -14.770 -0.310 2.380 1.00 91.38 200 SER A O 1
ATOM 1600 N N . LYS A 1 201 ? -16.358 1.237 2.755 1.00 88.69 201 LYS A N 1
ATOM 1601 C CA . LYS A 1 201 ? -15.428 2.365 2.954 1.00 88.69 201 LYS A CA 1
ATOM 1602 C C . LYS A 1 201 ? -14.375 2.045 4.018 1.00 88.69 201 LYS A C 1
ATOM 1604 O O . LYS A 1 201 ? -13.193 2.236 3.777 1.00 88.69 201 LYS A O 1
ATOM 1609 N N . TYR A 1 202 ? -14.791 1.512 5.166 1.00 93.81 202 TYR A N 1
ATOM 1610 C CA . TYR A 1 202 ? -13.874 1.167 6.258 1.00 93.81 202 TYR A CA 1
ATOM 1611 C C . TYR A 1 202 ? -12.895 0.055 5.882 1.00 93.81 202 TYR A C 1
ATOM 1613 O O . TYR A 1 202 ? -11.704 0.160 6.177 1.00 93.81 202 TYR A O 1
ATOM 1621 N N . LEU A 1 203 ? -13.391 -1.013 5.249 1.00 91.50 203 LEU A N 1
ATOM 1622 C CA . LEU A 1 203 ? -12.541 -2.118 4.817 1.00 91.50 203 LEU A CA 1
ATOM 1623 C C . LEU A 1 203 ? -11.559 -1.659 3.735 1.00 91.50 203 LEU A C 1
ATOM 1625 O O . LEU A 1 203 ? -10.390 -2.027 3.784 1.00 91.50 203 LEU A O 1
ATOM 1629 N N . ASN A 1 204 ? -12.002 -0.794 2.823 1.00 83.12 204 ASN A N 1
ATOM 1630 C CA . ASN A 1 204 ? -11.142 -0.168 1.829 1.00 83.12 204 ASN A CA 1
ATOM 1631 C C . ASN A 1 204 ? -10.031 0.663 2.491 1.00 83.12 204 ASN A C 1
ATOM 1633 O O . ASN A 1 204 ? -8.856 0.449 2.207 1.00 83.12 204 ASN A O 1
ATOM 1637 N N . THR A 1 205 ? -10.373 1.536 3.447 1.00 81.50 205 THR A N 1
ATOM 1638 C CA . THR A 1 205 ? -9.380 2.313 4.209 1.00 81.50 205 THR A CA 1
ATOM 1639 C C . THR A 1 205 ? -8.368 1.401 4.909 1.00 81.50 205 THR A C 1
ATOM 1641 O O . THR A 1 205 ? -7.174 1.680 4.867 1.00 81.50 205 THR A O 1
ATOM 1644 N N . LEU A 1 206 ? -8.805 0.286 5.500 1.00 87.88 206 LEU A N 1
ATOM 1645 C CA . LEU A 1 206 ? -7.914 -0.704 6.121 1.00 87.88 206 LEU A CA 1
ATOM 1646 C C . LEU A 1 206 ? -7.006 -1.437 5.132 1.00 87.88 206 LEU A C 1
ATOM 1648 O O . LEU A 1 206 ? -5.883 -1.809 5.468 1.00 87.88 206 LEU A O 1
ATOM 1652 N N . CYS A 1 207 ? -7.492 -1.703 3.925 1.00 79.75 207 CYS A N 1
ATOM 1653 C CA . CYS A 1 207 ? -6.673 -2.346 2.910 1.00 79.75 207 CYS A CA 1
ATOM 1654 C C . CYS A 1 207 ? -5.575 -1.395 2.421 1.00 79.75 207 CYS A C 1
ATOM 1656 O O . CYS A 1 207 ? 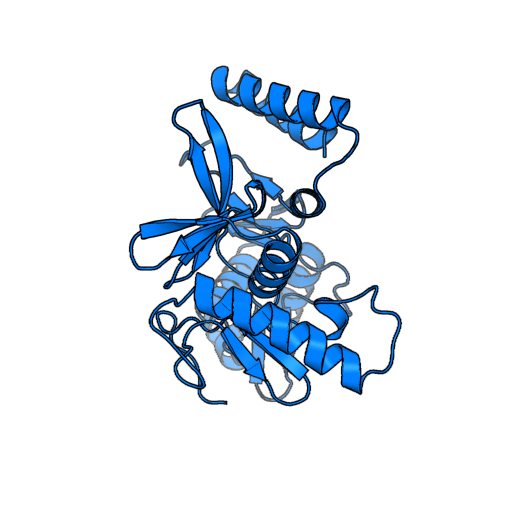-4.445 -1.837 2.243 1.00 79.75 207 CYS A O 1
ATOM 1658 N N . LEU A 1 208 ? -5.880 -0.102 2.301 1.00 71.88 208 LEU A N 1
ATOM 1659 C CA . LEU A 1 208 ? -4.985 0.912 1.738 1.00 71.88 208 LEU A CA 1
ATOM 1660 C C . LEU A 1 208 ? -4.018 1.560 2.743 1.00 71.88 208 LEU A C 1
ATOM 1662 O O . LEU A 1 208 ? -3.156 2.330 2.334 1.00 71.88 208 LEU A O 1
ATOM 1666 N N . ASN A 1 209 ? -4.152 1.284 4.043 1.00 71.56 209 ASN A N 1
ATOM 1667 C CA . ASN A 1 209 ? -3.322 1.885 5.090 1.00 71.56 209 ASN A CA 1
ATOM 1668 C C . ASN A 1 209 ? -2.753 0.806 6.021 1.00 71.56 209 ASN A C 1
ATOM 1670 O O . ASN A 1 209 ? -3.424 -0.185 6.306 1.00 71.56 209 ASN A O 1
ATOM 1674 N N . ASP A 1 210 ? -1.539 1.018 6.544 1.00 75.31 210 ASP A N 1
ATOM 1675 C CA . ASP A 1 210 ? -0.986 0.162 7.608 1.00 75.31 210 ASP A CA 1
ATOM 1676 C C . ASP A 1 210 ? -1.829 0.284 8.891 1.00 75.31 210 ASP A C 1
ATOM 1678 O O . ASP A 1 210 ? -2.268 -0.708 9.472 1.00 75.31 210 ASP A O 1
ATOM 1682 N N . ILE A 1 211 ? -2.140 1.519 9.291 1.00 80.69 211 ILE A N 1
ATOM 1683 C CA . ILE A 1 211 ? -3.058 1.812 10.392 1.00 80.69 211 ILE A CA 1
ATOM 1684 C C . ILE A 1 211 ? -4.139 2.764 9.886 1.00 80.69 211 ILE A C 1
ATOM 1686 O O . ILE A 1 211 ? -3.859 3.890 9.481 1.00 80.69 211 ILE A O 1
ATOM 1690 N N . ALA A 1 212 ? -5.392 2.327 9.954 1.00 84.44 212 ALA A N 1
ATOM 1691 C CA . ALA A 1 212 ? -6.558 3.170 9.746 1.00 84.44 212 ALA A CA 1
ATOM 1692 C C . ALA A 1 212 ? -6.956 3.809 11.084 1.00 84.44 212 ALA A C 1
ATOM 1694 O O . ALA A 1 212 ? -7.573 3.162 11.939 1.00 84.44 212 ALA A O 1
ATOM 1695 N N . THR A 1 213 ? -6.570 5.071 11.285 1.00 84.50 213 THR A N 1
ATOM 1696 C CA . THR A 1 213 ? -6.945 5.836 12.482 1.00 84.50 213 THR A CA 1
ATOM 1697 C C . THR A 1 213 ? -8.445 6.130 12.503 1.00 84.50 213 THR A C 1
ATOM 1699 O O . THR A 1 213 ? -9.125 6.050 11.475 1.00 84.50 213 THR A O 1
ATOM 1702 N N . PHE A 1 214 ? -8.989 6.479 13.670 1.00 85.31 214 PHE A N 1
ATOM 1703 C CA . PHE A 1 214 ? -10.406 6.844 13.778 1.00 85.31 214 PHE A CA 1
ATOM 1704 C C . PHE A 1 214 ? -10.781 8.005 12.849 1.00 85.31 214 PHE A C 1
ATOM 1706 O O . PHE A 1 214 ? -11.828 7.965 12.209 1.00 85.31 214 PHE A O 1
ATOM 1713 N N . GLU A 1 215 ? -9.902 8.999 12.740 1.00 83.06 215 GLU A N 1
ATOM 1714 C CA . GLU A 1 215 ? -10.082 10.179 11.899 1.00 83.06 215 GLU A CA 1
ATOM 1715 C C . GLU A 1 215 ? -10.025 9.830 10.400 1.00 83.06 215 GLU A C 1
ATOM 1717 O O . GLU A 1 215 ? -10.770 10.402 9.612 1.00 83.06 215 GLU A O 1
ATOM 1722 N N . LEU A 1 216 ? -9.213 8.845 9.992 1.00 81.44 216 LEU A N 1
ATOM 1723 C CA . LEU A 1 216 ? -9.194 8.357 8.605 1.00 81.44 216 LEU A CA 1
ATOM 1724 C C . LEU A 1 216 ? -10.443 7.539 8.249 1.00 81.44 216 LEU A C 1
ATOM 1726 O O . LEU A 1 216 ? -10.892 7.542 7.102 1.00 81.44 216 LEU A O 1
ATOM 1730 N N . LEU A 1 217 ? -10.999 6.813 9.219 1.00 86.75 217 LEU A N 1
ATOM 1731 C CA . LEU A 1 217 ? -12.207 6.008 9.023 1.00 86.75 217 LEU A CA 1
ATOM 1732 C C . LEU A 1 217 ? -13.470 6.880 8.962 1.00 86.75 217 LEU A C 1
ATOM 1734 O O . LEU A 1 217 ? -14.429 6.534 8.268 1.00 86.75 217 LEU A O 1
ATOM 1738 N N . GLU A 1 218 ? -13.461 8.021 9.647 1.00 90.00 218 GLU A N 1
ATOM 1739 C CA . GLU A 1 218 ? -14.580 8.961 9.749 1.00 90.00 218 GLU A CA 1
ATOM 1740 C C . GLU A 1 218 ? -14.104 10.425 9.661 1.00 90.00 218 GLU A C 1
ATOM 1742 O O . GLU A 1 218 ? -14.177 11.163 10.647 1.00 90.00 218 GLU A O 1
ATOM 1747 N N . PRO A 1 219 ? -13.629 10.870 8.482 1.00 77.81 219 PRO A N 1
ATOM 1748 C CA . PRO A 1 219 ? -13.071 12.215 8.313 1.00 77.81 219 PRO A CA 1
ATOM 1749 C C . PRO A 1 219 ? -14.118 13.325 8.465 1.00 77.81 219 PRO A C 1
ATOM 1751 O O . PRO A 1 219 ? -13.795 14.424 8.905 1.00 77.81 219 PRO A O 1
ATOM 1754 N N . ASP A 1 220 ? -15.380 13.026 8.151 1.00 81.12 220 ASP A N 1
ATOM 1755 C CA . ASP A 1 220 ? -16.489 13.988 8.162 1.00 81.12 220 ASP A CA 1
ATOM 1756 C C . ASP A 1 220 ? -17.281 13.964 9.481 1.00 81.12 220 ASP A C 1
ATOM 1758 O O . ASP A 1 220 ? -18.417 14.442 9.552 1.00 81.12 220 ASP A O 1
ATOM 1762 N N . TYR A 1 221 ? -16.739 13.344 10.534 1.00 84.06 221 TYR A N 1
ATOM 1763 C CA . TYR A 1 221 ? -17.467 13.198 11.787 1.00 84.06 221 TYR A CA 1
ATOM 1764 C C . TYR A 1 221 ? -17.599 14.523 12.535 1.00 84.06 221 TYR A C 1
ATOM 1766 O O . TYR A 1 221 ? -16.620 15.118 12.984 1.00 84.06 221 TYR A O 1
ATOM 1774 N N . VAL A 1 222 ? -18.846 14.936 12.752 1.00 76.62 222 VAL A N 1
ATOM 1775 C CA . VAL A 1 222 ? -19.190 16.119 13.541 1.00 76.62 222 VAL A CA 1
ATOM 1776 C C . VAL A 1 222 ? -19.659 15.660 14.923 1.00 76.62 222 VAL A C 1
ATOM 1778 O O . VAL A 1 222 ? -20.806 15.252 15.104 1.00 76.62 222 VAL A O 1
ATOM 1781 N N . GLY A 1 223 ? -18.759 15.684 15.907 1.00 84.25 223 GLY A N 1
ATOM 1782 C CA . GLY A 1 223 ? -19.052 15.292 17.287 1.00 84.25 223 GLY A CA 1
ATOM 1783 C C . GLY A 1 223 ? -17.808 15.244 18.173 1.00 84.25 223 GLY A C 1
ATOM 1784 O O . GLY A 1 223 ? -16.709 15.594 17.747 1.00 84.25 223 GLY A O 1
ATOM 1785 N N . SER A 1 224 ? -17.968 14.806 19.425 1.00 81.88 224 SER A N 1
ATOM 1786 C CA . SER A 1 224 ? -16.833 14.636 20.339 1.00 81.88 224 SER A CA 1
ATOM 1787 C C . SER A 1 224 ? -15.980 13.422 19.960 1.00 81.88 224 SER A C 1
ATOM 1789 O O . SER A 1 224 ? -16.474 12.407 19.462 1.00 81.88 224 SER A O 1
ATOM 1791 N N . ARG A 1 225 ? -14.680 13.493 20.259 1.00 73.75 225 ARG A N 1
ATOM 1792 C CA . ARG A 1 225 ? -13.726 12.411 19.973 1.00 73.75 225 ARG A CA 1
ATOM 1793 C C . ARG A 1 225 ? -14.075 11.094 20.677 1.00 73.75 225 ARG A C 1
ATOM 1795 O O . ARG A 1 225 ? -13.868 10.016 20.126 1.00 73.75 225 ARG A O 1
ATOM 1802 N N . GLU A 1 226 ? -14.647 11.173 21.875 1.00 75.69 226 GLU A N 1
ATOM 1803 C CA . GLU A 1 226 ? -15.119 9.999 22.617 1.00 75.69 226 GLU A CA 1
ATOM 1804 C C . GLU A 1 226 ? -16.197 9.241 21.830 1.00 75.69 226 GLU A C 1
ATOM 1806 O O . GLU A 1 226 ? -16.118 8.018 21.675 1.00 75.69 226 GLU A O 1
ATOM 1811 N N . ASN A 1 227 ? -17.141 9.971 21.231 1.00 85.25 227 ASN A N 1
ATOM 1812 C CA . ASN A 1 227 ? -18.213 9.388 20.432 1.00 85.25 227 ASN A CA 1
ATOM 1813 C C . ASN A 1 227 ? -17.713 8.855 19.081 1.00 85.25 227 ASN A C 1
ATOM 1815 O O . ASN A 1 227 ? -18.185 7.804 18.640 1.00 85.25 227 ASN A O 1
ATOM 1819 N N . LEU A 1 228 ? -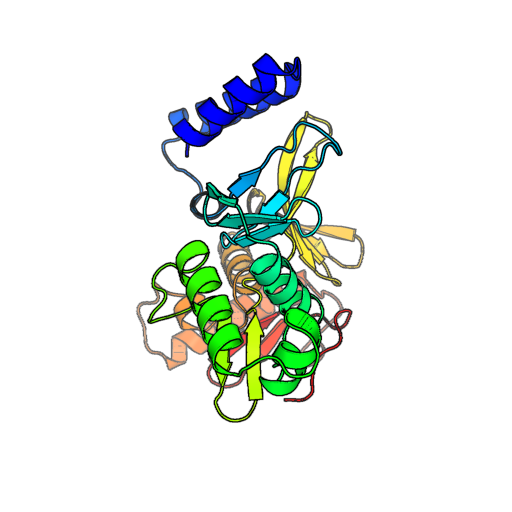16.718 9.509 18.468 1.00 79.38 228 LEU A N 1
ATOM 1820 C CA . LEU A 1 228 ? -16.057 9.035 17.244 1.00 79.38 228 LEU A CA 1
ATOM 1821 C C . LEU A 1 228 ? -15.530 7.605 17.417 1.00 79.38 228 LEU A C 1
ATOM 1823 O O . LEU A 1 228 ? -15.837 6.723 16.613 1.00 79.38 228 LEU A O 1
ATOM 1827 N N . SER A 1 229 ? -14.811 7.348 18.514 1.00 84.81 229 SER A N 1
ATOM 1828 C CA . SER A 1 229 ? -14.255 6.020 18.797 1.00 84.81 229 SER A CA 1
ATOM 1829 C C . SER A 1 229 ? -15.343 4.940 18.889 1.00 84.81 229 SER A C 1
ATOM 1831 O O . SER A 1 229 ? -15.172 3.836 18.372 1.00 84.81 229 SER A O 1
ATOM 1833 N N . SER A 1 230 ? -16.497 5.260 19.485 1.00 89.00 230 SER A N 1
ATOM 1834 C CA . SER A 1 230 ? -17.637 4.346 19.614 1.00 89.00 230 SER A CA 1
ATOM 1835 C C . SER A 1 230 ? -18.295 4.052 18.260 1.00 89.00 230 SER A C 1
ATOM 1837 O O . SER A 1 230 ? -18.559 2.893 17.928 1.00 89.00 230 SER A O 1
ATOM 1839 N N . VAL A 1 231 ? -18.502 5.082 17.432 1.00 90.12 231 VAL A N 1
ATOM 1840 C CA . VAL A 1 231 ? -19.068 4.940 16.078 1.00 90.12 231 VAL A CA 1
ATOM 1841 C C . VAL A 1 231 ? -18.172 4.071 15.198 1.00 90.12 231 VAL A C 1
ATOM 1843 O O . VAL A 1 231 ? -18.663 3.133 14.551 1.00 90.12 231 VAL A O 1
ATOM 1846 N N . VAL A 1 232 ? -16.863 4.338 15.216 1.00 92.25 232 VAL A N 1
ATOM 1847 C CA . VAL A 1 232 ? -15.892 3.560 14.446 1.00 92.25 232 VAL A CA 1
ATOM 1848 C C . VAL A 1 232 ? -15.841 2.125 14.962 1.00 92.25 232 VAL A C 1
ATOM 1850 O O . VAL A 1 232 ? -15.946 1.197 14.160 1.00 92.25 232 VAL A O 1
ATOM 1853 N N . ARG A 1 233 ? -15.784 1.912 16.286 1.00 91.44 233 ARG A N 1
ATOM 1854 C CA . ARG A 1 233 ? -15.788 0.566 16.889 1.00 91.44 233 ARG A CA 1
ATOM 1855 C C . ARG A 1 233 ? -17.004 -0.253 16.475 1.00 91.44 233 ARG A C 1
ATOM 1857 O O . ARG A 1 233 ? -16.852 -1.403 16.070 1.00 91.44 233 ARG A O 1
ATOM 1864 N N . ASN A 1 234 ? -18.198 0.332 16.518 1.00 92.75 234 ASN A N 1
ATOM 1865 C CA . ASN A 1 234 ? -19.431 -0.360 16.141 1.00 92.75 234 ASN A CA 1
ATOM 1866 C C . ASN A 1 234 ? -19.441 -0.770 14.666 1.00 92.75 234 ASN A C 1
ATOM 1868 O O . ASN A 1 234 ? -19.824 -1.894 14.333 1.00 92.75 234 ASN A O 1
ATOM 1872 N N . THR A 1 235 ? -19.004 0.121 13.777 1.00 94.69 235 THR A N 1
ATOM 1873 C CA . THR A 1 235 ? -18.920 -0.180 12.342 1.00 94.69 235 THR A CA 1
ATOM 1874 C C . THR A 1 235 ? -17.841 -1.226 12.071 1.00 94.69 235 THR A C 1
ATOM 1876 O O . THR A 1 235 ? -18.096 -2.198 11.361 1.00 94.69 235 THR A O 1
ATOM 1879 N N . MET A 1 236 ? -16.675 -1.100 12.704 1.00 94.69 236 MET A N 1
ATOM 1880 C CA . MET A 1 236 ? -15.564 -2.029 12.529 1.00 94.69 236 MET A CA 1
ATOM 1881 C C . MET A 1 236 ? -15.881 -3.430 13.054 1.00 94.69 236 MET A C 1
ATOM 1883 O O . MET A 1 236 ? -15.507 -4.423 12.439 1.00 94.69 236 MET A O 1
ATOM 1887 N N . MET A 1 237 ? -16.640 -3.538 14.144 1.00 94.12 237 MET A N 1
ATOM 1888 C CA . MET A 1 237 ? -17.140 -4.825 14.629 1.00 94.12 237 MET A CA 1
ATOM 1889 C C . MET A 1 237 ? -18.058 -5.520 13.617 1.00 94.12 237 MET A C 1
ATOM 1891 O O . MET A 1 237 ? -18.052 -6.747 13.528 1.00 94.12 237 MET A O 1
ATOM 1895 N N . ARG A 1 238 ? -18.825 -4.760 12.826 1.00 94.44 238 ARG A N 1
ATOM 1896 C CA . ARG A 1 238 ? -19.628 -5.329 11.734 1.00 94.44 238 ARG A CA 1
ATOM 1897 C C . ARG A 1 238 ? -18.738 -5.803 10.591 1.00 94.44 238 ARG A C 1
ATOM 1899 O O . ARG A 1 238 ? -18.928 -6.928 10.152 1.00 94.44 238 ARG A O 1
ATOM 1906 N N . VAL A 1 239 ? -17.747 -5.005 10.180 1.00 94.31 239 VAL A N 1
ATOM 1907 C CA . VAL A 1 239 ? -16.759 -5.402 9.156 1.00 94.31 239 VAL A CA 1
ATOM 1908 C C . VAL A 1 239 ? -16.052 -6.695 9.569 1.00 94.31 239 VAL A C 1
ATOM 1910 O O . VAL A 1 239 ? -16.062 -7.669 8.827 1.00 94.31 239 VAL A O 1
ATOM 1913 N N . ARG A 1 240 ? -15.537 -6.750 10.799 1.00 93.69 240 ARG A N 1
ATOM 1914 C CA . ARG A 1 240 ? -14.892 -7.932 11.386 1.00 93.69 240 ARG A CA 1
ATOM 1915 C C . ARG A 1 240 ? -15.737 -9.193 11.301 1.00 93.69 240 ARG A C 1
ATOM 1917 O O . ARG A 1 240 ? -15.246 -10.211 10.846 1.00 93.69 240 ARG A O 1
ATOM 1924 N N . ARG A 1 241 ? -17.016 -9.124 11.671 1.00 92.62 241 ARG A N 1
ATOM 1925 C CA . ARG A 1 241 ? -17.939 -10.270 11.580 1.00 92.62 241 ARG A CA 1
ATOM 1926 C C . ARG A 1 241 ? -18.264 -10.691 10.148 1.00 92.62 241 ARG A C 1
ATOM 1928 O O . ARG A 1 241 ? -18.789 -11.777 9.948 1.00 92.62 241 ARG A O 1
ATOM 1935 N N . LYS A 1 242 ? -18.035 -9.827 9.159 1.00 92.19 242 LYS A N 1
ATOM 1936 C CA . LYS A 1 242 ? -18.192 -10.172 7.741 1.00 92.19 242 LYS A CA 1
ATOM 1937 C C . LYS A 1 242 ? -16.936 -10.836 7.192 1.00 92.19 242 LYS A C 1
ATOM 1939 O O . LYS A 1 242 ? -17.053 -11.779 6.425 1.00 92.19 242 LYS A O 1
ATOM 1944 N N . VAL A 1 243 ? -15.766 -10.370 7.620 1.00 90.25 243 VAL A N 1
ATOM 1945 C CA . VAL A 1 243 ? -14.480 -10.970 7.251 1.00 90.25 243 VAL A CA 1
ATOM 1946 C C . VAL A 1 243 ? -14.266 -12.311 7.966 1.00 90.25 243 VAL A C 1
ATOM 1948 O O . VAL A 1 243 ? -13.816 -13.264 7.350 1.00 90.25 243 VAL A O 1
ATOM 1951 N N . GLU A 1 244 ? -14.630 -12.400 9.247 1.00 89.81 244 GLU A N 1
ATOM 1952 C CA . GLU A 1 244 ? -14.397 -13.556 10.122 1.00 89.81 244 GLU A CA 1
ATOM 1953 C C . GLU A 1 244 ? -15.693 -13.938 10.870 1.00 89.81 244 GLU A C 1
ATOM 1955 O O . GLU A 1 244 ? -15.836 -13.647 12.064 1.00 89.81 244 GLU A O 1
ATOM 1960 N N . PRO A 1 245 ? -16.677 -14.562 10.195 1.00 84.81 245 PRO A N 1
ATOM 1961 C CA . PRO A 1 245 ? -18.010 -14.797 10.762 1.00 84.81 245 PRO A CA 1
ATOM 1962 C C . PRO A 1 245 ? -18.025 -15.730 11.979 1.00 84.81 245 PRO A C 1
ATOM 1964 O O . PRO A 1 245 ? -18.888 -15.587 12.845 1.00 84.81 245 PRO A O 1
ATOM 1967 N N . ASP A 1 246 ? -17.050 -16.635 12.092 1.00 85.88 246 ASP A N 1
ATOM 1968 C CA . ASP A 1 246 ? -16.960 -17.586 13.207 1.00 85.88 246 ASP A CA 1
ATOM 1969 C C . ASP A 1 246 ? -16.254 -17.008 14.444 1.00 85.88 246 ASP A C 1
ATOM 1971 O O . ASP A 1 246 ? -16.125 -17.680 15.472 1.00 85.88 246 ASP A O 1
ATOM 1975 N N . LYS A 1 247 ? -15.739 -15.775 14.360 1.00 84.69 247 LYS A N 1
ATOM 1976 C CA . LYS A 1 247 ? -14.961 -15.149 15.431 1.00 84.69 247 LYS A CA 1
ATOM 1977 C C . LYS A 1 247 ? -15.791 -14.119 16.185 1.00 84.69 247 LYS A C 1
ATOM 1979 O O . LYS A 1 247 ? -16.615 -13.398 15.631 1.00 84.69 247 LYS A O 1
ATOM 1984 N N . ASN A 1 248 ? -15.538 -14.031 17.489 1.00 78.88 248 ASN A N 1
ATOM 1985 C CA . ASN A 1 248 ? -16.190 -13.091 18.394 1.00 78.88 248 ASN A CA 1
ATOM 1986 C C . ASN A 1 248 ? -15.181 -12.508 19.389 1.00 78.88 248 ASN A C 1
ATOM 1988 O O . ASN A 1 248 ? -14.171 -13.135 19.710 1.00 78.88 248 ASN A O 1
ATOM 1992 N N . GLY A 1 249 ? -15.475 -11.311 19.906 1.00 74.94 249 GLY A N 1
ATOM 1993 C CA . GLY A 1 249 ? -14.654 -10.653 20.927 1.00 74.94 249 GLY A CA 1
ATOM 1994 C C . GLY A 1 249 ? -13.199 -10.478 20.485 1.00 74.94 249 GLY A C 1
ATOM 1995 O O . GLY A 1 249 ? -12.935 -9.817 19.487 1.00 74.94 249 GLY A O 1
ATOM 1996 N N . ASN A 1 250 ? -12.266 -11.092 21.215 1.00 73.00 250 ASN A N 1
ATOM 1997 C CA . ASN A 1 250 ? -10.826 -11.026 20.935 1.00 73.00 250 ASN A CA 1
ATOM 1998 C C . ASN A 1 250 ? -10.344 -12.071 19.911 1.00 73.00 250 ASN A C 1
ATOM 2000 O O . ASN A 1 250 ? -9.156 -12.125 19.608 1.00 73.00 250 ASN A O 1
ATOM 2004 N N . GLY A 1 251 ? -11.246 -12.900 19.376 1.00 80.69 251 GLY A N 1
ATOM 2005 C CA . GLY A 1 251 ? -10.912 -13.977 18.443 1.00 80.69 251 GLY A CA 1
ATOM 2006 C C . GLY A 1 251 ? -10.630 -13.537 17.004 1.00 80.69 251 GLY A C 1
ATOM 2007 O O . GLY A 1 251 ? -10.294 -14.396 16.197 1.00 80.69 251 GLY A O 1
ATOM 2008 N N . PHE A 1 252 ? -10.779 -12.247 16.673 1.00 85.62 252 PHE A N 1
ATOM 2009 C CA . PHE A 1 252 ? -10.477 -11.722 15.337 1.00 85.62 252 PHE A CA 1
ATOM 2010 C C . PHE A 1 252 ? -8.976 -11.725 15.078 1.00 85.62 252 PHE A C 1
ATOM 2012 O O . PHE A 1 252 ? -8.188 -11.203 15.876 1.00 85.62 252 PHE A O 1
ATOM 2019 N N . ILE A 1 253 ? -8.587 -12.303 13.955 1.00 87.00 253 ILE A N 1
ATOM 2020 C CA . ILE A 1 253 ? -7.207 -12.485 13.536 1.00 87.00 253 ILE A CA 1
ATOM 2021 C C . ILE A 1 253 ? -6.838 -11.382 12.550 1.00 87.00 253 ILE A C 1
ATOM 2023 O O . ILE A 1 253 ? -5.814 -10.742 12.747 1.00 87.00 253 ILE A O 1
ATOM 2027 N N . TYR A 1 254 ? -7.690 -11.076 11.572 1.00 89.44 254 TYR A N 1
ATOM 2028 C CA . TYR A 1 254 ? -7.289 -10.256 10.429 1.00 89.44 254 TYR A CA 1
ATOM 2029 C C . TYR A 1 254 ? -7.414 -8.756 10.651 1.00 89.44 254 TYR A C 1
ATOM 2031 O O . TYR A 1 254 ? -6.660 -7.981 10.082 1.00 89.44 254 TYR A O 1
ATOM 2039 N N . ILE A 1 255 ? -8.353 -8.301 11.476 1.00 92.94 255 ILE A N 1
ATOM 2040 C CA . ILE A 1 255 ? -8.494 -6.870 11.772 1.00 92.94 255 ILE A CA 1
ATOM 2041 C C . ILE A 1 255 ? -8.208 -6.671 13.250 1.00 92.94 255 ILE A C 1
ATOM 2043 O O . ILE A 1 255 ? -9.049 -6.993 14.092 1.00 92.94 255 ILE A O 1
ATOM 2047 N N . LYS A 1 256 ? -7.059 -6.091 13.594 1.00 91.19 256 LYS A N 1
ATOM 2048 C CA . LYS A 1 256 ? -6.634 -5.845 14.981 1.00 91.19 256 LYS A CA 1
ATOM 2049 C C . LYS A 1 256 ? -6.944 -4.415 15.410 1.00 91.19 256 LYS A C 1
ATOM 2051 O O . LYS A 1 256 ? -6.899 -3.488 14.610 1.00 91.19 256 LYS A O 1
ATOM 2056 N N . TYR A 1 257 ? -7.342 -4.262 16.671 1.00 90.94 257 TYR A N 1
ATOM 2057 C CA . TYR A 1 257 ? -7.613 -2.959 17.275 1.00 90.94 257 TYR A CA 1
ATOM 2058 C C . TYR A 1 257 ? -6.318 -2.471 17.912 1.00 90.94 257 TYR A C 1
ATOM 2060 O O . TYR A 1 257 ? -5.676 -3.242 18.623 1.00 90.94 257 TYR A O 1
ATOM 2068 N N . ILE A 1 258 ? -5.956 -1.221 17.651 1.00 89.69 258 ILE A N 1
ATOM 2069 C CA . ILE A 1 258 ? -4.796 -0.563 18.243 1.00 89.69 258 ILE A CA 1
ATOM 2070 C C . ILE A 1 258 ? -5.325 0.485 19.209 1.00 89.69 258 ILE A C 1
ATOM 2072 O O . ILE A 1 258 ? -6.031 1.413 18.799 1.00 89.69 258 ILE A O 1
ATOM 2076 N N . ASP A 1 259 ? -5.021 0.304 20.493 1.00 83.81 259 ASP A N 1
ATOM 2077 C CA . ASP A 1 259 ? -5.665 1.079 21.541 1.00 83.81 259 ASP A CA 1
ATOM 2078 C C . ASP A 1 259 ? -5.419 2.582 21.406 1.00 83.81 259 ASP A C 1
ATOM 2080 O O . ASP A 1 259 ? -4.306 3.028 21.143 1.00 83.81 259 ASP A O 1
ATOM 2084 N N . GLY A 1 260 ? -6.501 3.355 21.513 1.00 81.25 260 GLY A N 1
ATOM 2085 C CA . GLY A 1 260 ? -6.499 4.808 21.350 1.00 81.25 260 GLY A CA 1
ATOM 2086 C C . GLY A 1 260 ? -6.211 5.326 19.935 1.00 81.25 260 GLY A C 1
ATOM 2087 O O . GLY A 1 260 ? -6.344 6.528 19.720 1.00 81.25 260 GLY A O 1
ATOM 2088 N N . ILE A 1 261 ? -5.857 4.464 18.974 1.00 87.06 261 ILE A N 1
ATOM 2089 C CA . ILE A 1 261 ? -5.382 4.879 17.645 1.00 87.06 261 ILE A CA 1
ATOM 2090 C C . ILE A 1 261 ? -6.387 4.515 16.549 1.00 87.06 261 ILE A C 1
ATOM 2092 O O . ILE A 1 261 ? -6.785 5.375 15.762 1.00 87.06 261 ILE A O 1
ATOM 2096 N N . GLY A 1 262 ? -6.794 3.247 16.467 1.00 91.38 262 GLY A N 1
ATOM 2097 C CA . GLY A 1 262 ? -7.621 2.777 15.358 1.00 91.38 262 GLY A CA 1
ATOM 2098 C C . GLY A 1 262 ? -7.501 1.282 15.109 1.00 91.38 262 GLY A C 1
ATOM 2099 O O . GLY A 1 262 ? -7.588 0.474 16.036 1.00 91.38 262 GLY A O 1
ATOM 2100 N N . TYR A 1 263 ? -7.340 0.906 13.843 1.00 93.31 263 TYR A N 1
ATOM 2101 C CA . TYR A 1 263 ? -7.316 -0.488 13.413 1.00 93.31 263 TYR A CA 1
ATOM 2102 C C . TYR A 1 263 ? -6.219 -0.751 12.386 1.00 93.31 263 TYR A C 1
ATOM 2104 O O . TYR A 1 263 ? -5.903 0.113 11.575 1.00 93.31 263 TYR A O 1
ATOM 2112 N N . ARG A 1 264 ? -5.680 -1.969 12.394 1.00 91.00 264 ARG A N 1
ATOM 2113 C CA . ARG A 1 264 ? -4.718 -2.469 11.405 1.00 91.00 264 ARG A CA 1
ATOM 2114 C C . ARG A 1 264 ? -5.239 -3.759 10.789 1.00 91.00 264 ARG A C 1
ATOM 2116 O O . ARG A 1 264 ? -5.870 -4.566 11.479 1.00 91.00 264 ARG A O 1
ATOM 2123 N N . LEU A 1 265 ? -4.947 -3.950 9.506 1.00 89.31 265 LEU A N 1
ATOM 2124 C CA . LEU A 1 265 ? -5.113 -5.235 8.841 1.00 89.31 265 LEU A CA 1
ATOM 2125 C C . LEU A 1 265 ? -3.861 -6.097 9.081 1.00 89.31 265 LEU A C 1
ATOM 2127 O O . LEU A 1 265 ? -2.770 -5.722 8.666 1.00 89.31 265 LEU A O 1
ATOM 2131 N N . HIS A 1 266 ? -4.043 -7.205 9.786 1.00 86.31 266 HIS A N 1
ATOM 2132 C CA . HIS A 1 266 ? -3.054 -8.203 10.182 1.00 86.31 266 HIS A CA 1
ATOM 2133 C C . HIS A 1 266 ? -3.172 -9.416 9.257 1.00 86.31 266 HIS A C 1
ATOM 2135 O O . HIS A 1 266 ? -4.255 -9.991 9.136 1.00 86.31 266 HIS A O 1
ATOM 2141 N N . ASP A 1 267 ? -2.069 -9.834 8.647 1.00 81.50 267 ASP A N 1
ATOM 2142 C CA . ASP A 1 267 ? -2.041 -10.998 7.762 1.00 81.50 267 ASP A CA 1
ATOM 2143 C C . ASP A 1 267 ? -1.184 -12.105 8.399 1.00 81.50 267 ASP A C 1
ATOM 2145 O O . ASP A 1 267 ? 0.037 -12.039 8.303 1.00 81.50 267 ASP A O 1
ATOM 2149 N N . PRO A 1 268 ? -1.777 -13.140 9.025 1.00 73.06 268 PRO A N 1
ATOM 2150 C CA . PRO A 1 268 ? -1.020 -14.190 9.710 1.00 73.06 268 PRO A CA 1
ATOM 2151 C C . PRO A 1 268 ? -0.245 -15.100 8.745 1.00 73.06 268 PRO A C 1
ATOM 2153 O O . PRO A 1 268 ? 0.648 -15.828 9.175 1.00 73.06 268 PRO A O 1
ATOM 2156 N N . GLY A 1 269 ? -0.597 -15.093 7.452 1.00 61.34 269 GLY A N 1
ATOM 2157 C CA . GLY A 1 269 ? 0.119 -15.826 6.407 1.00 61.34 269 GLY A CA 1
ATOM 2158 C C . GLY A 1 269 ? 1.391 -15.110 5.952 1.00 61.34 269 GLY A C 1
ATOM 2159 O O . GLY A 1 269 ? 2.268 -15.732 5.354 1.00 61.34 269 GLY A O 1
ATOM 2160 N N . LYS A 1 270 ? 1.519 -13.818 6.270 1.00 60.09 270 LYS A N 1
ATOM 2161 C CA . LYS A 1 270 ? 2.757 -13.054 6.135 1.00 60.09 270 LYS A CA 1
ATOM 2162 C C . LYS A 1 270 ? 3.431 -13.049 7.501 1.00 60.09 270 LYS A C 1
ATOM 2164 O O . LYS A 1 270 ? 2.801 -12.729 8.498 1.00 60.09 270 LYS A O 1
ATOM 2169 N N . SER A 1 271 ? 4.698 -13.449 7.582 1.00 41.88 271 SER A N 1
ATOM 2170 C CA . SER A 1 271 ? 5.410 -13.512 8.863 1.00 41.88 271 SER A CA 1
ATOM 2171 C C . SER A 1 271 ? 5.360 -12.152 9.569 1.00 41.88 271 SER A C 1
ATOM 2173 O O . SER A 1 271 ? 6.051 -11.215 9.163 1.00 41.88 271 SER A O 1
ATOM 2175 N N . GLU A 1 272 ? 4.549 -12.032 10.615 1.00 40.00 272 GLU A N 1
ATOM 2176 C CA . GLU A 1 272 ? 4.507 -10.820 11.418 1.00 40.00 272 GLU A CA 1
ATOM 2177 C C . GLU A 1 272 ? 5.705 -10.743 12.360 1.00 40.00 272 GLU A C 1
ATOM 2179 O O . GLU A 1 272 ? 6.135 -11.741 12.942 1.00 40.00 272 GLU A O 1
ATOM 2184 N N . ARG A 1 273 ? 6.251 -9.534 12.521 1.00 38.66 273 ARG A N 1
ATOM 2185 C CA . ARG A 1 273 ? 7.272 -9.259 13.534 1.00 38.66 273 ARG A CA 1
ATOM 2186 C C . ARG A 1 273 ? 6.640 -9.068 14.914 1.00 38.66 273 ARG A C 1
ATOM 2188 O O . ARG A 1 273 ? 5.529 -8.548 14.998 1.00 38.66 273 ARG A O 1
ATOM 2195 N N . PRO A 1 274 ? 7.375 -9.393 15.992 1.00 31.62 274 PRO A N 1
ATOM 2196 C CA . PRO A 1 274 ? 7.057 -8.888 17.320 1.00 31.62 274 PRO A CA 1
ATOM 2197 C C . PRO A 1 274 ? 7.126 -7.352 17.330 1.00 31.62 274 PRO A C 1
ATOM 2199 O O . PRO A 1 274 ? 7.994 -6.773 16.671 1.00 31.62 274 PRO A O 1
ATOM 2202 N N . VAL A 1 275 ? 6.191 -6.737 18.061 1.00 36.62 275 VAL A N 1
ATOM 2203 C CA . VAL A 1 275 ? 6.130 -5.295 18.371 1.00 36.62 275 VAL A CA 1
ATOM 2204 C C . VAL A 1 275 ? 7.319 -4.880 19.229 1.00 36.62 275 VAL A C 1
ATOM 2206 O O . VAL A 1 275 ? 7.644 -5.647 20.164 1.00 36.62 275 VAL A O 1
#

Foldseek 3Di:
DLVLLQVVLVVCVVVVVNVVSVQSNVVSVVCVVVVDDDPQVQQWAWDADPDDDGDIATDRHAWDADLVQQWITGRHDIDHHDQLLSQLVVVQVVVAPFQDALVNSCCRSPNPPDDSVVVVVSLQVNCVGHAPDSVDGDAWDQDPVRGIHGHDQAADWDFDQDPVRDTFTWGDAPAWIAGLVQCWIQGNVRDIGHDDNLLSLQVVQQRRDQFCFLCNSCVPDDDDPVVSVVVLVVSVLVNQCRRPVPDDDPRRAQWDADPPTGIHGHHVVPDDDDD

Radius of gyration: 21.21 Å; chains: 1; bounding box: 59×36×56 Å

Sequence (275 aa):
MVQLLESIVGVYERHGMIDQAVSLRDLAQDLRSKGNTPEILKNVVIYDRSERENMIYAHTNGFVHDRGASVAFVRGVEIHIGPTENSFLTELEDNENKFVSVRELQERVQGEGSSSYSLKQTVYRSRMKIESDPKMPDLILFSKEHGYILKDLGKEIKLVKGKDGSSEIVLAHSGFTFYPDRNWLVNDKGEFIALPIKQSKYLNTLCLNDIATFELLEPDYVGSRENLSSVVRNTMMRVRRKVEPDKNGNGFIYIKYIDGIGYRLHDPGKSERPV

pLDDT: mean 71.7, std 18.82, range [31.62, 94.69]